Protein AF-A0A932TCY5-F1 (afdb_monomer)

Foldseek 3Di:
DDDDDDDDDDDDDDDDDDDDPVVVVVVVVVVVVVVVVVVVVVVVVVVVVVVVVVVVVVVVVVVVVVVVVVVVVVVVVVVVVVVVVVVVVVVVVVVVVVVVVVVVVVVVVVVVVVQVVLQVVLVVLLVLLCVLCVPDDCVQWDWDDDSSHIDIDGDCVQQDDPPDPHGDPSNVSSVVSVVVSCVVVVPDDDDDDDDD

Radius of gyration: 64.95 Å; Cα contacts (8 Å, |Δi|>4): 74; chains: 1; bounding box: 161×46×148 Å

pLDDT: mean 88.25, std 12.91, range [36.06, 98.12]

Secondary structure (DSSP, 8-state):
--------------------HHHHHHHHHHHHHHHHHHHHHHHHHHHHHHHHHHHHHHHHHHHHHHHHHHHHHHHHHHHHHHHHHHHHHHHHHHHHHHHHHHHHHHHHHHHHHHHHHHHHHHHHHHHHHHHHTTTS-TTTEEEEEETTEEEEEE-HHHH--TT--SPPHHHHHHHHHHHHHHHT-TT---------

Mean predicted aligned error: 13.6 Å

Solvent-accessible surface area (backbone atoms only — not comparable to full-atom values): 11564 Å² total; per-residue (Å²): 136,87,87,86,89,87,89,81,91,84,85,89,88,87,90,77,85,85,74,62,69,68,58,56,53,50,53,52,50,49,54,49,50,53,48,52,51,50,54,52,50,51,50,52,51,52,52,51,52,52,49,51,53,51,48,52,53,50,50,52,50,50,52,52,50,52,52,51,51,53,50,49,52,52,51,50,52,52,50,52,51,54,50,51,52,50,50,52,53,51,53,52,52,50,52,54,50,52,53,51,50,52,53,52,50,54,52,50,52,51,51,50,51,52,51,50,52,43,40,53,53,30,49,52,49,43,51,54,53,44,62,64,46,65,90,55,56,74,89,39,39,47,75,48,76,58,95,61,40,66,47,77,49,71,32,63,78,46,32,27,52,93,99,44,93,56,71,33,75,66,24,49,53,54,50,50,44,51,48,58,55,45,72,75,45,81,88,65,88,84,84,89,85,86,85,133

Structure (mmCIF, N/CA/C/O backbone):
data_AF-A0A932TCY5-F1
#
_entry.id   AF-A0A932TCY5-F1
#
loop_
_atom_site.group_PDB
_atom_site.id
_atom_site.type_symbol
_atom_site.label_atom_id
_atom_site.label_alt_id
_atom_site.label_comp_id
_atom_site.label_asym_id
_atom_site.label_entity_id
_atom_site.label_seq_id
_atom_site.pdbx_PDB_ins_code
_atom_site.Cartn_x
_atom_site.Cartn_y
_atom_site.Cartn_z
_atom_site.occupancy
_atom_site.B_iso_or_equiv
_atom_site.auth_seq_id
_atom_site.auth_comp_id
_atom_site.auth_asym_id
_atom_site.auth_atom_id
_atom_site.pdbx_PDB_model_num
ATOM 1 N N . MET A 1 1 ? 113.646 12.210 -73.242 1.00 36.06 1 MET A N 1
ATOM 2 C CA . MET A 1 1 ? 114.465 13.389 -73.604 1.00 36.06 1 MET A CA 1
ATOM 3 C C . MET A 1 1 ? 113.646 14.322 -74.500 1.00 36.06 1 MET A C 1
ATOM 5 O O . MET A 1 1 ? 113.088 13.836 -75.465 1.00 36.06 1 MET A O 1
ATOM 9 N N . LYS A 1 2 ? 113.587 15.613 -74.122 1.00 45.97 2 LYS A N 1
ATOM 10 C CA . LYS A 1 2 ? 113.407 16.882 -74.881 1.00 45.97 2 LYS A CA 1
ATOM 11 C C . LYS A 1 2 ? 112.307 17.090 -75.971 1.00 45.97 2 LYS A C 1
ATOM 13 O O . LYS A 1 2 ? 112.411 16.552 -77.060 1.00 45.97 2 LYS A O 1
ATOM 18 N N . ARG A 1 3 ? 111.485 18.129 -75.673 1.00 44.47 3 ARG A N 1
ATOM 19 C CA . ARG A 1 3 ? 110.843 19.209 -76.495 1.00 44.47 3 ARG A CA 1
ATOM 20 C C . ARG A 1 3 ? 109.556 18.874 -77.286 1.00 44.47 3 ARG A C 1
ATOM 22 O O . ARG A 1 3 ? 109.599 17.978 -78.107 1.00 44.47 3 ARG A O 1
ATOM 29 N N . ILE A 1 4 ? 108.355 19.437 -77.034 1.00 57.62 4 ILE A N 1
ATOM 30 C CA . ILE A 1 4 ? 107.788 20.803 -76.772 1.00 57.62 4 ILE A CA 1
ATOM 31 C C . ILE A 1 4 ? 107.392 21.543 -78.081 1.00 57.62 4 ILE A C 1
ATOM 33 O O . ILE A 1 4 ? 108.310 21.978 -78.765 1.00 57.62 4 ILE A O 1
ATOM 37 N N . ILE A 1 5 ? 106.108 21.479 -78.529 1.00 59.38 5 ILE A N 1
ATOM 38 C CA . ILE A 1 5 ? 104.954 22.470 -78.524 1.00 59.38 5 ILE A CA 1
ATOM 39 C C . ILE A 1 5 ? 105.171 23.741 -79.420 1.00 59.38 5 ILE A C 1
ATOM 41 O O . ILE A 1 5 ? 106.308 23.896 -79.856 1.00 59.38 5 ILE A O 1
ATOM 45 N N . PRO A 1 6 ? 104.241 24.728 -79.651 1.00 70.81 6 PRO A N 1
ATOM 46 C CA . PRO A 1 6 ? 102.760 24.887 -79.456 1.00 70.81 6 PRO A CA 1
ATOM 47 C C . PRO A 1 6 ? 101.970 25.859 -80.426 1.00 70.81 6 PRO A C 1
ATOM 49 O O . PRO A 1 6 ? 102.561 26.461 -81.312 1.00 70.81 6 PRO A O 1
ATOM 52 N N . PHE A 1 7 ? 100.666 26.107 -80.111 1.00 50.50 7 PHE A N 1
ATOM 53 C CA . PHE A 1 7 ? 99.820 27.333 -80.336 1.00 50.50 7 PHE A CA 1
ATOM 54 C C . PHE A 1 7 ? 99.108 27.506 -81.717 1.00 50.50 7 PHE A C 1
ATOM 56 O O . PHE A 1 7 ? 99.722 27.231 -82.731 1.00 50.50 7 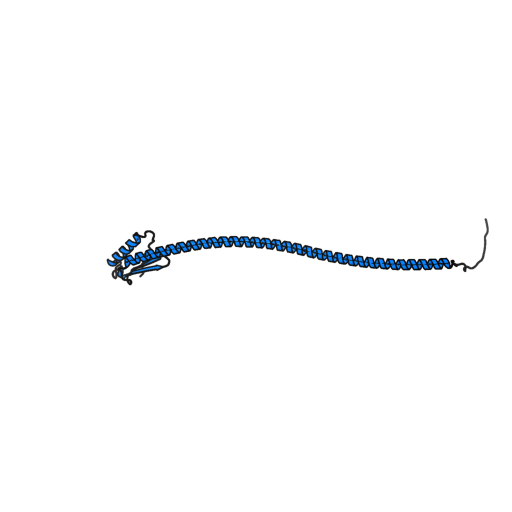PHE A O 1
ATOM 63 N N . MET A 1 8 ? 97.836 27.943 -81.904 1.00 48.84 8 MET A N 1
ATOM 64 C CA . MET A 1 8 ? 96.936 28.871 -81.172 1.00 48.84 8 MET A CA 1
ATOM 65 C C . MET A 1 8 ? 95.486 28.903 -81.773 1.00 48.84 8 MET A C 1
ATOM 67 O O . MET A 1 8 ? 95.382 28.967 -82.989 1.00 48.84 8 MET A O 1
ATOM 71 N N . ALA A 1 9 ? 94.432 28.910 -80.918 1.00 50.66 9 ALA A N 1
ATOM 72 C CA . ALA A 1 9 ? 93.098 29.607 -80.943 1.00 50.66 9 ALA A CA 1
ATOM 73 C C . ALA A 1 9 ? 92.221 29.692 -82.249 1.00 50.66 9 ALA A C 1
ATOM 75 O O . ALA A 1 9 ? 92.757 29.780 -83.335 1.00 50.66 9 ALA A O 1
ATOM 76 N N . ALA A 1 10 ? 90.874 29.765 -82.309 1.00 48.47 10 ALA A N 1
ATOM 77 C CA . ALA A 1 10 ? 89.779 30.110 -81.388 1.00 48.47 10 ALA A CA 1
ATOM 78 C C . ALA A 1 10 ? 88.376 29.780 -82.003 1.00 48.47 10 ALA A C 1
ATOM 80 O O . ALA A 1 10 ? 88.232 29.734 -83.220 1.00 48.47 10 ALA A O 1
ATOM 81 N N . SER A 1 11 ? 87.355 29.699 -81.131 1.00 52.28 11 SER A N 1
ATOM 82 C CA . SER A 1 11 ? 85.883 29.825 -81.328 1.00 52.28 11 SER A CA 1
ATOM 83 C C . SER A 1 11 ? 85.103 28.722 -82.075 1.00 52.28 11 SER A C 1
ATOM 85 O O . SER A 1 11 ? 85.193 28.607 -83.287 1.00 52.28 11 SER A O 1
ATOM 87 N N . ILE A 1 12 ? 84.348 27.807 -81.444 1.00 58.50 12 ILE A N 1
ATOM 88 C CA . ILE A 1 12 ? 83.169 27.929 -80.545 1.00 58.50 12 ILE A CA 1
ATOM 89 C C . ILE A 1 12 ? 81.885 28.440 -81.247 1.00 58.50 12 ILE A C 1
ATOM 91 O O . ILE A 1 12 ? 81.773 29.609 -81.592 1.00 58.50 12 ILE A O 1
ATOM 95 N N . LEU A 1 13 ? 80.905 27.515 -81.298 1.00 54.56 13 LEU A N 1
ATOM 96 C CA . LEU A 1 13 ? 79.432 27.648 -81.308 1.00 54.56 13 LEU A CA 1
ATOM 97 C C . LEU A 1 13 ? 78.707 28.119 -82.577 1.00 54.56 13 LEU A C 1
ATOM 99 O O . LEU A 1 13 ? 78.432 29.299 -82.695 1.00 54.56 13 LEU A O 1
ATOM 103 N N . LEU A 1 14 ? 78.209 27.170 -83.389 1.00 52.22 14 LEU A N 1
ATOM 104 C CA . LEU A 1 14 ? 76.810 27.165 -83.889 1.00 52.22 14 LEU A CA 1
ATOM 105 C C . LEU A 1 14 ? 76.286 25.752 -84.277 1.00 52.22 14 LEU A C 1
ATOM 107 O O . LEU A 1 14 ? 75.310 25.623 -85.012 1.00 52.22 14 LEU A O 1
ATOM 111 N N . PHE A 1 15 ? 76.867 24.661 -83.760 1.00 61.53 15 PHE A N 1
ATOM 112 C CA . PHE A 1 15 ? 76.210 23.349 -83.828 1.00 61.53 15 PHE A CA 1
ATOM 113 C C . PHE A 1 15 ? 75.350 23.133 -82.582 1.00 61.53 15 PHE A C 1
ATOM 115 O O . PHE A 1 15 ? 75.843 22.637 -81.573 1.00 61.53 15 PHE A O 1
ATOM 122 N N . SER A 1 16 ? 74.057 23.452 -82.645 1.00 55.03 16 SER A N 1
ATOM 123 C CA . SER A 1 16 ? 73.100 22.865 -81.700 1.00 55.03 16 SER A CA 1
ATOM 124 C C . SER A 1 16 ? 71.667 22.790 -82.242 1.00 55.03 16 SE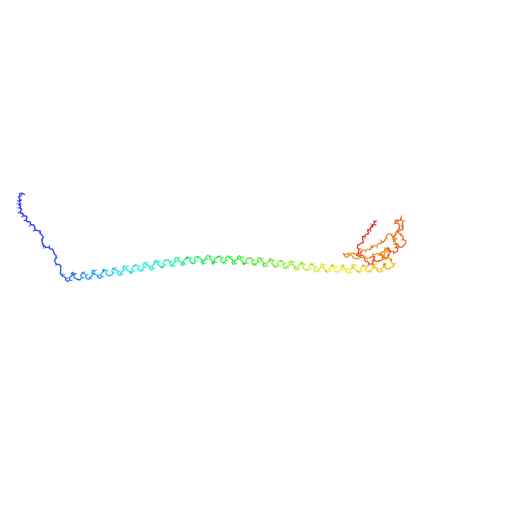R A C 1
ATOM 126 O O . SER A 1 16 ? 70.882 23.731 -82.218 1.00 55.03 16 SER A O 1
ATOM 128 N N . SER A 1 17 ? 71.311 21.559 -82.619 1.00 49.56 17 SER A N 1
ATOM 129 C CA . SER A 1 17 ? 69.978 20.948 -82.501 1.00 49.56 17 SER A CA 1
ATOM 130 C C . SER A 1 17 ? 68.840 21.431 -83.418 1.00 49.56 17 SER A C 1
ATOM 132 O O . SER A 1 17 ? 68.004 22.245 -83.043 1.00 49.56 17 SER A O 1
ATOM 134 N N . CYS A 1 18 ? 68.687 20.779 -84.575 1.00 56.19 18 CYS A N 1
ATOM 135 C CA . CYS A 1 18 ? 67.392 20.662 -85.258 1.00 56.19 18 CYS A CA 1
ATOM 136 C C . CYS A 1 18 ? 66.883 19.216 -85.145 1.00 56.19 18 CYS A C 1
ATOM 138 O O . CYS A 1 18 ? 67.278 18.343 -85.912 1.00 56.19 18 CYS A O 1
ATOM 140 N N . VAL A 1 19 ? 66.001 18.949 -84.179 1.00 63.03 19 VAL A N 1
ATOM 141 C CA . VAL A 1 19 ? 65.242 17.687 -84.098 1.00 63.03 19 VAL A CA 1
ATOM 142 C C . VAL A 1 19 ? 64.162 17.677 -85.193 1.00 63.03 19 VAL A C 1
ATOM 144 O O . VAL A 1 19 ? 63.526 18.699 -85.454 1.00 63.03 19 VAL A O 1
ATOM 147 N N . ALA A 1 20 ? 63.909 16.525 -85.828 1.00 70.88 20 ALA A N 1
ATOM 148 C CA . ALA A 1 20 ? 62.877 16.372 -86.858 1.00 70.88 20 ALA A CA 1
ATOM 149 C C . ALA A 1 20 ? 61.486 16.833 -86.358 1.00 70.88 20 ALA A C 1
ATOM 151 O O . ALA A 1 20 ? 60.932 16.267 -85.412 1.00 70.88 20 ALA A O 1
ATOM 152 N N . LYS A 1 21 ? 60.876 17.830 -87.025 1.00 71.19 21 LYS A N 1
ATOM 153 C CA . LYS A 1 21 ? 59.599 18.485 -86.639 1.00 71.19 21 LYS A CA 1
ATOM 154 C C . LYS A 1 21 ? 58.451 17.517 -86.282 1.00 71.19 21 LYS A C 1
ATOM 156 O O . LYS A 1 21 ? 57.613 17.839 -85.441 1.00 71.19 21 LYS A O 1
ATOM 161 N N . ARG A 1 22 ? 58.403 16.321 -86.888 1.00 74.88 22 ARG A N 1
ATOM 162 C CA . ARG A 1 22 ? 57.386 15.281 -86.624 1.00 74.88 22 ARG A CA 1
ATOM 163 C C . ARG A 1 22 ? 57.511 14.660 -85.228 1.00 74.88 22 ARG A C 1
ATOM 165 O O . ARG A 1 22 ? 56.491 14.411 -84.590 1.00 74.88 22 ARG A O 1
ATOM 172 N N . VAL A 1 23 ? 58.736 14.439 -84.755 1.00 80.81 23 VAL A N 1
ATOM 173 C CA . VAL A 1 23 ? 59.014 13.880 -83.420 1.00 80.81 23 VAL A CA 1
ATOM 174 C C . VAL A 1 23 ? 58.643 14.900 -82.347 1.00 80.81 23 VAL A C 1
ATOM 176 O O . VAL A 1 23 ? 57.948 14.561 -81.395 1.00 80.81 23 VAL A O 1
ATOM 179 N N . LEU A 1 24 ? 58.976 16.175 -82.570 1.00 82.38 24 LEU A N 1
ATOM 180 C CA . LEU A 1 24 ? 58.575 17.269 -81.685 1.00 82.38 24 LEU A CA 1
ATOM 181 C C . LEU A 1 24 ? 57.046 17.417 -81.602 1.00 82.38 24 LEU A C 1
ATOM 183 O O . LEU A 1 24 ? 56.509 17.612 -80.516 1.00 82.38 24 LEU A O 1
ATOM 187 N N . LYS A 1 25 ? 56.323 17.289 -82.725 1.00 83.81 25 LYS A N 1
ATOM 188 C CA . LYS A 1 25 ? 54.849 17.347 -82.736 1.00 83.81 25 LYS A CA 1
ATOM 189 C C . LYS A 1 25 ? 54.214 16.176 -81.973 1.00 83.81 25 LYS A C 1
ATOM 191 O O . LYS A 1 25 ? 53.271 16.405 -81.225 1.00 83.81 25 LYS A O 1
ATOM 196 N N . ARG A 1 26 ? 54.730 14.949 -82.129 1.00 83.88 26 ARG A N 1
ATOM 197 C CA . ARG A 1 26 ? 54.262 13.769 -81.374 1.00 83.88 26 ARG A CA 1
ATOM 198 C C . ARG A 1 26 ? 54.556 13.892 -79.881 1.00 83.88 26 ARG A C 1
ATOM 200 O O . ARG A 1 26 ? 53.640 13.737 -79.090 1.00 83.88 26 ARG A O 1
ATOM 207 N N . SER A 1 27 ? 55.777 14.279 -79.514 1.00 84.12 27 SER A N 1
ATOM 208 C CA . SER A 1 27 ? 56.161 14.510 -78.116 1.00 84.12 27 SER A CA 1
ATOM 209 C C . SER A 1 27 ? 55.321 15.619 -77.457 1.00 84.12 27 SER A C 1
ATOM 211 O O . SER A 1 27 ? 54.884 15.485 -76.317 1.00 84.12 27 SER A O 1
ATOM 213 N N . ARG A 1 28 ? 54.991 16.698 -78.183 1.00 87.50 28 ARG A N 1
ATOM 214 C CA . ARG A 1 28 ? 54.056 17.734 -77.700 1.00 87.50 28 ARG A CA 1
ATOM 215 C C . ARG A 1 28 ? 52.627 17.216 -77.512 1.00 87.50 28 ARG A C 1
ATOM 217 O O . ARG A 1 28 ? 51.970 17.605 -76.555 1.00 87.50 28 ARG A O 1
ATOM 224 N N . ALA A 1 29 ? 52.145 16.356 -78.408 1.00 88.25 29 ALA A N 1
ATOM 225 C CA . ALA A 1 29 ? 50.824 15.742 -78.280 1.00 88.25 29 ALA A CA 1
ATOM 226 C C . ALA A 1 29 ? 50.762 14.751 -77.104 1.00 88.25 29 ALA A C 1
ATOM 228 O O . ALA A 1 29 ? 49.801 14.763 -76.346 1.00 88.25 29 ALA A O 1
ATOM 229 N N . GLU A 1 30 ? 51.808 13.951 -76.909 1.00 89.25 30 GLU A N 1
ATOM 230 C CA . GLU A 1 30 ? 51.928 13.007 -75.795 1.00 89.25 30 GLU A CA 1
ATOM 231 C C . GLU A 1 30 ? 52.035 13.730 -74.448 1.00 89.25 30 GLU A C 1
ATOM 233 O O . GLU A 1 30 ? 51.319 13.399 -73.511 1.00 89.25 30 GLU A O 1
ATOM 238 N N . THR A 1 31 ? 52.842 14.791 -74.359 1.00 89.69 31 THR A N 1
ATOM 239 C CA . THR A 1 31 ? 52.897 15.632 -73.150 1.00 89.69 31 THR A CA 1
ATOM 240 C C . THR A 1 31 ? 51.576 16.347 -72.871 1.00 89.69 31 THR A C 1
ATOM 242 O O . THR A 1 31 ? 51.237 16.549 -71.707 1.00 89.69 31 THR A O 1
ATOM 245 N N . ALA A 1 32 ? 50.806 16.714 -73.900 1.00 90.50 32 ALA A N 1
ATOM 246 C CA . ALA A 1 32 ? 49.457 17.249 -73.722 1.00 90.50 32 ALA A CA 1
ATOM 247 C C . ALA A 1 32 ? 48.474 16.180 -73.207 1.00 90.50 32 ALA A C 1
ATOM 249 O O . ALA A 1 32 ? 47.744 16.452 -72.257 1.00 90.50 32 ALA A O 1
ATOM 250 N N . ALA A 1 33 ? 48.499 14.966 -73.767 1.00 92.62 33 ALA A N 1
ATOM 251 C CA . ALA A 1 33 ? 47.665 13.848 -73.319 1.00 92.62 33 ALA A CA 1
ATOM 252 C C . ALA A 1 33 ? 47.995 13.427 -71.877 1.00 92.62 33 ALA A C 1
ATOM 254 O O . ALA A 1 33 ? 47.102 13.313 -71.044 1.00 92.62 33 ALA A O 1
ATOM 255 N N . LEU A 1 34 ? 49.283 13.304 -71.542 1.00 92.06 34 LEU A N 1
ATOM 256 C CA . LEU A 1 34 ? 49.728 12.954 -70.194 1.00 92.06 34 LEU A CA 1
ATOM 257 C C . LEU A 1 34 ? 49.357 14.037 -69.166 1.00 92.06 34 LEU A C 1
ATOM 259 O O . LEU A 1 34 ? 49.010 13.725 -68.029 1.00 92.06 34 LEU A O 1
ATOM 263 N N . ARG A 1 35 ? 49.374 15.320 -69.562 1.00 92.75 35 ARG A N 1
ATOM 264 C CA . ARG A 1 35 ? 48.855 16.419 -68.730 1.00 92.75 35 ARG A CA 1
ATOM 265 C C . ARG A 1 35 ? 47.351 16.293 -68.500 1.00 92.75 35 ARG A C 1
ATOM 267 O O . ARG A 1 35 ? 46.916 16.456 -67.367 1.00 92.75 35 ARG A O 1
ATOM 274 N N . GLN A 1 36 ? 46.579 15.973 -69.538 1.00 94.81 36 GLN A N 1
ATOM 275 C CA . GLN A 1 36 ? 45.137 15.753 -69.420 1.00 94.81 36 GLN A CA 1
ATOM 276 C C . GLN A 1 36 ? 44.818 14.571 -68.492 1.00 94.81 36 GLN A C 1
ATOM 278 O O . GLN A 1 36 ? 43.945 14.690 -67.633 1.00 94.81 36 GLN A O 1
ATOM 283 N N . ASP A 1 37 ? 45.545 13.461 -68.619 1.00 94.50 37 ASP A N 1
ATOM 284 C CA . ASP A 1 37 ? 45.398 12.305 -67.732 1.00 94.50 37 ASP A CA 1
ATOM 285 C C . ASP A 1 37 ? 45.798 12.621 -66.291 1.00 94.50 37 ASP A C 1
ATOM 287 O O . ASP A 1 37 ? 45.100 12.212 -65.365 1.00 94.50 37 ASP A O 1
ATOM 291 N N . SER A 1 38 ? 46.864 13.401 -66.091 1.00 94.38 38 SER A N 1
ATOM 292 C CA . SER A 1 38 ? 47.264 13.885 -64.767 1.00 94.38 38 SER A CA 1
ATOM 293 C C . SER A 1 38 ? 46.166 14.735 -64.122 1.00 94.38 38 SER A C 1
ATOM 295 O O . SER A 1 38 ? 45.792 14.491 -62.977 1.00 94.38 38 SER A O 1
ATOM 297 N N . THR A 1 39 ? 45.561 15.668 -64.868 1.00 94.62 39 THR A N 1
ATOM 298 C CA . THR A 1 39 ? 44.419 16.458 -64.380 1.00 94.62 39 THR A CA 1
ATOM 299 C C . THR A 1 39 ? 43.205 15.581 -64.073 1.00 94.62 39 THR A C 1
ATOM 301 O O . THR A 1 39 ? 42.566 15.759 -63.038 1.00 94.62 39 THR A O 1
ATOM 304 N N . ARG A 1 40 ? 42.889 14.604 -64.931 1.00 96.12 40 ARG A N 1
ATOM 305 C CA . ARG A 1 40 ? 41.775 13.672 -64.708 1.00 96.12 40 ARG A CA 1
ATOM 306 C C . ARG A 1 40 ? 41.985 12.839 -63.445 1.00 96.12 40 ARG A C 1
ATOM 308 O O . ARG A 1 40 ? 41.071 12.746 -62.632 1.00 96.12 40 ARG A O 1
ATOM 315 N N . LEU A 1 41 ? 43.171 12.260 -63.273 1.00 95.56 41 LEU A N 1
ATOM 316 C CA . LEU A 1 41 ? 43.498 11.470 -62.090 1.00 95.56 41 LEU A CA 1
ATOM 317 C C . LEU A 1 41 ? 43.500 12.341 -60.827 1.00 95.56 41 LEU A C 1
ATOM 319 O O . LEU A 1 41 ? 42.977 11.911 -59.805 1.00 95.56 41 LEU A O 1
ATOM 323 N N . ALA A 1 42 ? 44.007 13.575 -60.902 1.00 95.56 42 ALA A N 1
ATOM 324 C CA . ALA A 1 42 ? 43.948 14.527 -59.794 1.00 95.56 42 ALA A CA 1
ATOM 325 C C . ALA A 1 42 ? 42.499 14.819 -59.367 1.00 95.56 42 ALA A C 1
ATOM 327 O O . ALA A 1 42 ? 42.198 14.792 -58.176 1.00 95.56 42 ALA A O 1
ATOM 328 N N . ASN A 1 43 ? 41.584 15.015 -60.322 1.00 96.12 43 ASN A N 1
ATOM 329 C CA . ASN A 1 43 ? 40.161 15.190 -60.023 1.00 96.12 43 ASN A CA 1
ATOM 330 C C . ASN A 1 43 ? 39.560 13.937 -59.367 1.00 96.12 43 ASN A C 1
ATOM 332 O O . ASN A 1 43 ? 38.895 14.053 -58.345 1.00 96.12 43 ASN A O 1
ATOM 336 N N . GLN A 1 44 ? 39.864 12.737 -59.878 1.00 96.75 44 GLN A N 1
ATOM 337 C CA . GLN A 1 44 ? 39.393 11.482 -59.275 1.00 96.75 44 GLN A CA 1
ATOM 338 C C . GLN A 1 44 ? 39.906 11.290 -57.841 1.00 96.75 44 GLN A C 1
ATOM 340 O O . GLN A 1 44 ? 39.157 10.837 -56.978 1.00 96.75 44 GLN A O 1
ATOM 345 N N . VAL A 1 45 ? 41.168 11.637 -57.568 1.00 96.69 45 VAL A N 1
ATOM 346 C CA . VAL A 1 45 ? 41.736 11.590 -56.212 1.00 96.69 45 VAL A CA 1
ATOM 347 C C . VAL A 1 45 ? 41.022 12.582 -55.294 1.00 96.69 45 VAL A C 1
ATOM 349 O O . VAL A 1 45 ? 40.678 12.213 -54.174 1.00 96.69 45 VAL A O 1
ATOM 352 N N . ASN A 1 46 ? 40.737 13.798 -55.767 1.00 96.44 46 ASN A N 1
ATOM 353 C CA . ASN A 1 46 ? 39.988 14.792 -54.995 1.00 96.44 46 ASN A CA 1
ATOM 354 C C . ASN A 1 46 ? 38.555 14.323 -54.687 1.00 96.44 46 ASN A C 1
ATOM 356 O O . ASN A 1 46 ? 38.111 14.438 -53.544 1.00 96.44 46 ASN A O 1
ATOM 360 N N . ASP A 1 47 ? 37.862 13.733 -55.663 1.00 97.12 47 ASP A N 1
ATOM 361 C CA . ASP A 1 47 ? 36.505 13.201 -55.490 1.00 97.12 47 ASP A CA 1
ATOM 362 C C . ASP A 1 47 ? 36.481 12.029 -54.499 1.00 97.12 47 ASP A C 1
ATOM 364 O O . ASP A 1 47 ? 35.645 11.972 -53.594 1.00 97.12 47 ASP A O 1
ATOM 368 N N . LEU A 1 48 ? 37.430 11.094 -54.624 1.00 96.94 48 LEU A N 1
ATOM 369 C CA . LEU A 1 48 ? 37.574 9.982 -53.684 1.00 96.94 48 LEU A CA 1
ATOM 370 C C . LEU A 1 48 ? 37.912 10.482 -52.277 1.00 96.94 48 LEU A C 1
ATOM 372 O O . LEU A 1 48 ? 37.341 9.985 -51.308 1.00 96.94 48 LEU A O 1
ATOM 376 N N . GLN A 1 49 ? 38.774 11.492 -52.151 1.00 96.88 49 GLN A N 1
ATOM 377 C CA . GLN A 1 49 ? 39.110 12.096 -50.865 1.00 96.88 49 GLN A CA 1
ATOM 378 C C . GLN A 1 49 ? 37.884 12.754 -50.211 1.00 96.88 49 GLN A C 1
ATOM 380 O O . GLN A 1 49 ? 37.654 12.578 -49.010 1.00 96.88 49 GLN A O 1
ATOM 385 N N . ALA A 1 50 ? 37.059 13.459 -50.991 1.00 97.06 50 ALA A N 1
ATOM 386 C CA . ALA A 1 50 ? 35.804 14.045 -50.520 1.00 97.06 50 ALA A CA 1
ATOM 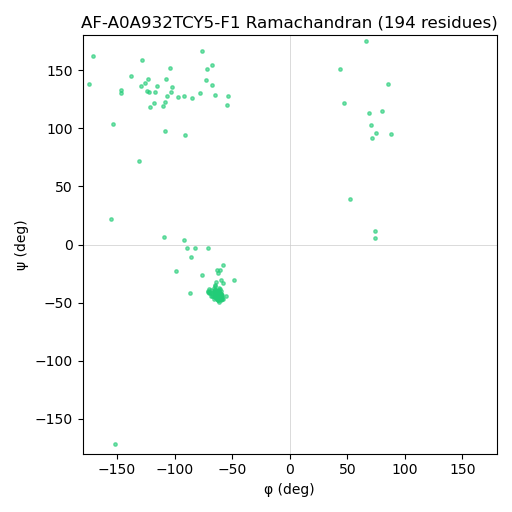387 C C . ALA A 1 50 ? 34.793 12.970 -50.080 1.00 97.06 50 ALA A C 1
ATOM 389 O O . ALA A 1 50 ? 34.154 13.097 -49.029 1.00 97.06 50 ALA A O 1
ATOM 390 N N . ASN A 1 51 ? 34.694 11.871 -50.831 1.00 97.50 51 ASN A N 1
ATOM 391 C CA . ASN A 1 51 ? 33.841 10.736 -50.485 1.00 97.50 51 ASN A CA 1
ATOM 392 C C . ASN A 1 51 ? 34.301 10.039 -49.199 1.00 97.50 51 ASN A C 1
ATOM 394 O O . ASN A 1 51 ? 33.475 9.766 -48.329 1.00 97.50 51 ASN A O 1
ATOM 398 N N . VAL A 1 52 ? 35.605 9.795 -49.035 1.00 97.62 52 VAL A N 1
ATOM 399 C CA . VAL A 1 52 ? 36.176 9.216 -47.806 1.00 97.62 52 VAL A CA 1
ATOM 400 C C . VAL A 1 52 ? 35.907 10.124 -46.607 1.00 97.62 52 VAL A C 1
ATOM 402 O O . VAL A 1 52 ? 35.482 9.639 -45.561 1.00 97.62 52 VAL A O 1
ATOM 405 N N . SER A 1 53 ? 36.084 11.440 -46.757 1.00 97.25 53 SER A N 1
ATOM 406 C CA . SER A 1 53 ? 35.756 12.406 -45.704 1.00 97.25 53 SER A CA 1
ATOM 407 C C . SER A 1 53 ? 34.275 12.331 -45.312 1.00 97.25 53 SER A C 1
ATOM 409 O O . SER A 1 53 ? 33.958 12.190 -44.131 1.00 97.25 53 SER A O 1
ATOM 411 N N . THR A 1 54 ? 33.376 12.307 -46.299 1.00 97.94 54 THR A N 1
ATOM 412 C CA . THR A 1 54 ? 31.925 12.213 -46.081 1.00 97.94 54 THR A CA 1
ATOM 413 C C . THR A 1 54 ? 31.528 10.901 -45.396 1.00 97.94 54 THR A C 1
ATOM 415 O O . THR A 1 54 ? 30.739 10.902 -44.448 1.00 97.94 54 THR A O 1
ATOM 418 N N . LEU A 1 55 ? 32.086 9.771 -45.841 1.00 97.56 55 LEU A N 1
ATOM 419 C CA . LEU A 1 55 ? 31.842 8.459 -45.242 1.00 97.56 55 LEU A CA 1
ATOM 420 C C . LEU A 1 55 ? 32.353 8.398 -43.802 1.00 97.56 55 LEU A C 1
ATOM 422 O O . LEU A 1 55 ? 31.628 7.919 -42.933 1.00 97.56 55 LEU A O 1
ATOM 426 N N . ASN A 1 56 ? 33.537 8.946 -43.523 1.00 97.38 56 ASN A N 1
ATOM 427 C CA . ASN A 1 56 ? 34.078 9.016 -42.166 1.00 97.38 56 ASN A CA 1
ATOM 428 C C . ASN A 1 56 ? 33.184 9.852 -41.241 1.00 97.38 56 ASN A C 1
ATOM 430 O O . ASN A 1 56 ? 32.885 9.419 -40.127 1.00 97.38 56 ASN A O 1
ATOM 434 N N . SER A 1 57 ? 32.678 11.000 -41.706 1.00 97.94 57 SER A N 1
ATOM 435 C CA . SER A 1 57 ? 31.701 11.792 -40.947 1.00 97.94 57 SER A CA 1
ATOM 436 C C . SER A 1 57 ? 30.408 11.013 -40.689 1.00 97.94 57 SER A C 1
ATOM 438 O O . SER A 1 57 ? 29.885 11.035 -39.576 1.00 97.94 57 SER A O 1
ATOM 440 N N . LYS A 1 58 ? 29.903 10.272 -41.684 1.00 97.81 58 LYS A N 1
ATOM 441 C CA . LYS A 1 58 ? 28.695 9.448 -41.530 1.00 97.81 58 LYS A CA 1
ATOM 442 C C . LYS A 1 58 ? 28.900 8.299 -40.541 1.00 97.81 58 LYS A C 1
ATOM 444 O O . LYS A 1 58 ? 28.021 8.065 -39.717 1.00 97.81 58 LYS A O 1
ATOM 449 N N . VAL A 1 59 ? 30.047 7.622 -40.582 1.00 98.06 59 VAL A N 1
ATOM 450 C CA . VAL A 1 59 ? 30.415 6.577 -39.613 1.00 98.06 59 VAL A CA 1
ATOM 451 C C . VAL A 1 59 ? 30.506 7.160 -38.203 1.00 98.06 59 VAL A C 1
ATOM 453 O O . VAL A 1 59 ? 29.949 6.580 -37.275 1.00 98.06 59 VAL A O 1
ATOM 456 N N . GLY A 1 60 ? 31.125 8.333 -38.040 1.00 98.06 60 GLY A N 1
ATOM 457 C CA . GLY A 1 60 ? 31.165 9.037 -36.756 1.00 98.06 60 GLY A CA 1
ATOM 458 C C . GLY A 1 60 ? 29.767 9.345 -36.213 1.00 98.06 60 GLY A C 1
ATOM 459 O O . GLY A 1 60 ? 29.465 9.038 -35.061 1.00 98.06 60 GLY A O 1
ATOM 460 N N . ASN A 1 61 ? 28.881 9.871 -37.062 1.00 98.00 61 ASN A N 1
ATOM 461 C CA . ASN A 1 61 ? 27.496 10.161 -36.689 1.00 98.00 61 ASN A CA 1
ATOM 462 C C . ASN A 1 61 ? 26.717 8.895 -36.307 1.00 98.00 61 ASN A C 1
ATOM 464 O O . ASN A 1 61 ? 26.062 8.880 -35.267 1.00 98.00 61 ASN A O 1
ATOM 468 N N . LEU A 1 62 ? 26.822 7.825 -37.101 1.00 97.81 62 LEU A N 1
ATOM 469 C CA . LEU A 1 62 ? 26.158 6.550 -36.815 1.00 97.81 62 LEU A CA 1
ATOM 470 C C . LEU A 1 62 ? 26.670 5.919 -35.517 1.00 97.81 62 LEU A C 1
ATOM 472 O O . LEU A 1 62 ? 25.870 5.422 -34.730 1.00 97.81 62 LEU A O 1
ATOM 476 N N . ASN A 1 63 ? 27.975 5.988 -35.246 1.00 97.94 63 ASN A N 1
ATOM 477 C CA . ASN A 1 63 ? 28.544 5.513 -33.985 1.00 97.94 63 ASN A CA 1
ATOM 478 C C . ASN A 1 63 ? 28.011 6.308 -32.789 1.00 97.94 63 ASN A C 1
ATOM 480 O O . ASN A 1 63 ? 27.634 5.719 -31.777 1.00 97.94 63 ASN A O 1
ATOM 484 N N . ASN A 1 64 ? 27.911 7.634 -32.913 1.00 98.00 64 ASN A N 1
ATOM 485 C CA . ASN A 1 64 ? 27.331 8.476 -31.868 1.00 98.00 64 ASN A CA 1
ATOM 486 C C . ASN A 1 64 ? 25.857 8.132 -31.618 1.00 98.00 64 ASN A C 1
ATOM 488 O O . ASN A 1 64 ? 25.458 7.969 -30.465 1.00 98.00 64 ASN A O 1
ATOM 492 N N . GLN A 1 65 ? 25.066 7.957 -32.680 1.00 97.81 65 GLN A N 1
ATOM 493 C CA . GLN A 1 65 ? 23.665 7.541 -32.569 1.00 97.81 65 GLN A CA 1
ATOM 494 C C . GLN A 1 65 ? 23.532 6.153 -31.934 1.00 97.81 65 GLN A C 1
ATOM 496 O O . GLN A 1 65 ? 22.691 5.960 -31.060 1.00 97.81 65 GLN A O 1
ATOM 501 N N . ASN A 1 66 ? 24.380 5.197 -32.316 1.00 97.56 66 ASN A N 1
ATOM 502 C CA . ASN A 1 66 ? 24.349 3.850 -31.756 1.00 97.56 66 ASN A CA 1
ATOM 503 C C . ASN A 1 66 ? 24.695 3.854 -30.258 1.00 97.56 66 ASN A C 1
ATOM 505 O O . ASN A 1 66 ? 24.024 3.204 -29.460 1.00 97.56 66 ASN A O 1
ATOM 509 N N . ASN A 1 67 ? 25.681 4.657 -29.852 1.00 97.81 67 ASN A N 1
ATOM 510 C CA . ASN A 1 67 ? 26.024 4.841 -28.442 1.00 97.81 67 ASN A CA 1
ATOM 511 C C . ASN A 1 67 ? 24.875 5.494 -27.656 1.00 97.81 67 ASN A C 1
ATOM 513 O O . ASN A 1 67 ? 24.568 5.070 -26.543 1.00 97.81 67 ASN A O 1
ATOM 517 N N . GLN A 1 68 ? 24.204 6.494 -28.235 1.00 98.00 68 GLN A N 1
ATOM 518 C CA . GLN A 1 68 ? 23.030 7.126 -27.624 1.00 98.00 68 GLN A CA 1
ATOM 519 C C . GLN A 1 68 ? 21.876 6.134 -27.444 1.00 98.00 68 GLN A C 1
ATOM 521 O O . GLN A 1 68 ? 21.323 6.046 -26.348 1.00 98.00 68 GLN A O 1
ATOM 526 N N . LEU A 1 69 ? 21.547 5.360 -28.482 1.00 97.88 69 LEU A N 1
ATOM 527 C CA . LEU A 1 69 ? 20.493 4.345 -28.430 1.00 97.88 69 LEU A CA 1
ATOM 528 C C . LEU A 1 69 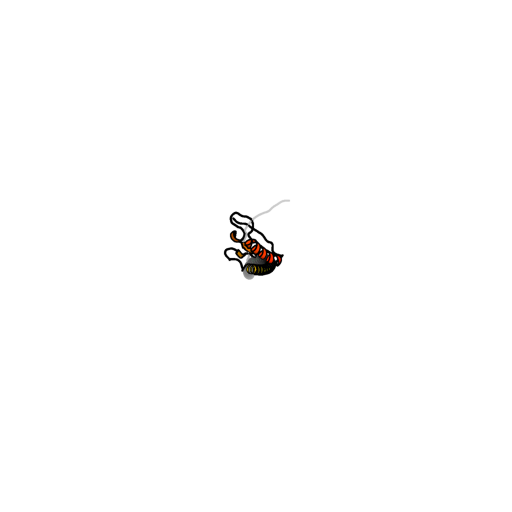? 20.827 3.230 -27.435 1.00 97.88 69 LEU A C 1
ATOM 530 O O . LEU A 1 69 ? 19.964 2.825 -26.662 1.00 97.88 69 LEU A O 1
ATOM 534 N N . SER A 1 70 ? 22.081 2.776 -27.396 1.00 97.94 70 SER A N 1
ATOM 535 C CA . SER A 1 70 ? 22.552 1.786 -26.423 1.00 97.94 70 SER A CA 1
ATOM 536 C C . SER A 1 70 ? 22.374 2.281 -24.981 1.00 97.94 70 SER A C 1
ATOM 538 O O . SER A 1 70 ? 21.802 1.582 -24.140 1.00 97.94 70 SER A O 1
ATOM 540 N N . ASN A 1 71 ? 22.757 3.534 -24.709 1.00 97.94 71 ASN A N 1
ATOM 541 C CA . ASN A 1 71 ? 22.566 4.158 -23.400 1.00 97.94 71 ASN A CA 1
ATOM 542 C C . ASN A 1 71 ? 21.082 4.292 -23.035 1.00 97.94 71 ASN A C 1
ATOM 544 O O . ASN A 1 71 ? 20.697 3.970 -21.912 1.00 97.94 71 ASN A O 1
ATOM 548 N N . GLN A 1 72 ? 20.239 4.725 -23.976 1.00 97.81 72 GLN A N 1
ATOM 549 C CA . GLN A 1 72 ? 18.792 4.812 -23.764 1.00 97.81 72 GLN A CA 1
ATOM 550 C C . GLN A 1 72 ? 18.178 3.440 -23.477 1.00 97.81 72 GLN A C 1
ATOM 552 O O . GLN A 1 72 ? 17.369 3.318 -22.561 1.00 97.81 72 GLN A O 1
ATOM 557 N N . ASN A 1 73 ? 18.585 2.400 -24.205 1.00 97.38 73 ASN A N 1
ATOM 558 C CA . ASN A 1 73 ? 18.077 1.048 -24.006 1.00 97.38 73 ASN A CA 1
ATOM 559 C C . ASN A 1 73 ? 18.465 0.494 -22.626 1.00 97.38 73 ASN A C 1
ATOM 561 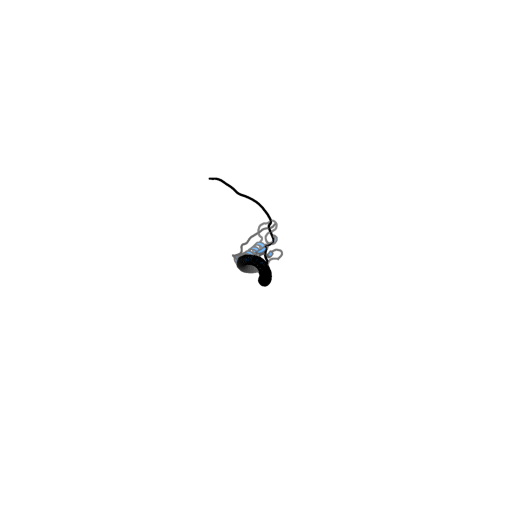O O . ASN A 1 73 ? 17.631 -0.081 -21.930 1.00 97.38 73 ASN A O 1
ATOM 565 N N . SER A 1 74 ? 19.702 0.746 -22.183 1.00 97.69 74 SER A N 1
ATOM 566 C CA . SER A 1 74 ? 20.154 0.398 -20.830 1.00 97.69 74 SER A CA 1
ATOM 567 C C . SER A 1 74 ? 19.350 1.136 -19.749 1.00 97.69 74 SER A C 1
ATOM 569 O O . SER A 1 74 ? 18.861 0.519 -18.802 1.00 97.69 74 SER A O 1
ATOM 571 N N . GLN A 1 75 ? 19.117 2.442 -19.923 1.00 97.81 75 GLN A N 1
ATOM 572 C CA . GLN A 1 75 ? 18.297 3.238 -19.001 1.00 97.81 75 GLN A CA 1
ATOM 573 C C . GLN A 1 75 ? 16.841 2.765 -18.949 1.00 97.81 75 GLN A C 1
ATOM 575 O O . GLN A 1 75 ? 16.251 2.708 -17.871 1.00 97.81 75 GLN A O 1
ATOM 580 N N . LEU A 1 76 ? 16.246 2.429 -20.096 1.00 98.12 76 LEU A N 1
ATOM 581 C CA . LEU A 1 76 ? 14.890 1.886 -20.161 1.00 98.12 76 LEU A CA 1
ATOM 582 C C . LEU A 1 76 ? 14.808 0.517 -19.483 1.00 98.12 76 LEU A C 1
ATOM 584 O O . LEU A 1 76 ? 13.869 0.285 -18.726 1.00 98.12 76 LEU A O 1
ATOM 588 N N . GLY A 1 77 ? 15.811 -0.345 -19.675 1.00 97.94 77 GLY A N 1
ATOM 589 C CA . GLY A 1 77 ? 15.910 -1.629 -18.979 1.00 97.94 77 GLY A CA 1
ATOM 590 C C . GLY A 1 77 ? 15.978 -1.468 -17.458 1.00 97.94 77 GLY A C 1
ATOM 591 O O . GLY A 1 77 ? 15.236 -2.129 -16.735 1.00 97.94 77 GLY A O 1
ATOM 592 N N . GLN A 1 78 ? 16.795 -0.531 -16.966 1.00 97.81 78 GLN A N 1
ATOM 593 C CA . GLN A 1 78 ? 16.872 -0.217 -15.535 1.00 97.81 78 GLN A CA 1
ATOM 594 C C . GLN A 1 78 ? 15.543 0.322 -14.995 1.00 97.81 78 GLN A C 1
ATOM 596 O O . GLN A 1 78 ? 15.068 -0.144 -13.963 1.00 97.81 78 GLN A O 1
ATOM 601 N N . LYS A 1 79 ? 14.900 1.256 -15.709 1.00 97.81 79 LYS A N 1
ATOM 602 C CA . LYS A 1 79 ? 13.584 1.785 -15.318 1.00 97.81 79 LYS A CA 1
ATOM 603 C C . LYS A 1 79 ? 12.531 0.682 -15.255 1.00 97.81 79 LYS A C 1
ATOM 605 O O . LYS A 1 79 ? 11.817 0.598 -14.260 1.00 97.81 79 LYS A O 1
ATOM 610 N N . ALA A 1 80 ? 12.476 -0.191 -16.259 1.00 97.81 80 ALA A N 1
ATOM 611 C CA . ALA A 1 80 ? 11.550 -1.317 -16.286 1.00 97.81 80 ALA A CA 1
ATOM 612 C C . ALA A 1 80 ? 11.777 -2.275 -15.105 1.00 97.81 80 ALA A C 1
ATOM 614 O O . ALA A 1 80 ? 10.809 -2.672 -14.461 1.00 97.81 80 ALA A O 1
ATOM 615 N N . ALA A 1 81 ? 13.035 -2.584 -14.770 1.00 97.50 81 ALA A N 1
ATOM 616 C CA . ALA A 1 81 ? 13.367 -3.404 -13.604 1.00 97.50 81 ALA A CA 1
ATOM 617 C C . ALA A 1 81 ? 12.906 -2.742 -12.293 1.00 97.50 81 ALA A C 1
ATOM 619 O O . ALA A 1 81 ? 12.169 -3.352 -11.523 1.00 97.50 81 ALA A O 1
ATOM 620 N N . THR A 1 82 ? 13.236 -1.461 -12.084 1.00 97.75 82 THR A N 1
ATOM 621 C CA . THR A 1 82 ? 12.800 -0.733 -10.877 1.00 97.75 82 THR A CA 1
ATOM 622 C C . THR A 1 82 ? 11.279 -0.641 -10.763 1.00 97.75 82 THR A C 1
ATOM 624 O O . THR A 1 82 ? 10.730 -0.755 -9.670 1.00 97.75 82 THR A O 1
ATOM 627 N N . GLN A 1 83 ? 10.580 -0.471 -11.888 1.00 97.88 83 GLN A N 1
ATOM 628 C CA . GLN A 1 83 ? 9.124 -0.408 -11.914 1.00 97.88 83 GLN A CA 1
ATOM 629 C C . GLN A 1 83 ? 8.496 -1.775 -11.616 1.00 97.88 83 GLN A C 1
ATOM 631 O O . GLN A 1 83 ? 7.499 -1.839 -10.899 1.00 97.88 83 GLN A O 1
ATOM 636 N N . ALA A 1 84 ? 9.081 -2.867 -12.115 1.00 97.56 84 ALA A N 1
ATOM 637 C CA . ALA A 1 84 ? 8.645 -4.220 -11.782 1.00 97.56 84 ALA A CA 1
ATOM 638 C C . ALA A 1 84 ? 8.798 -4.506 -10.278 1.00 97.56 84 ALA A C 1
ATOM 640 O O . ALA A 1 84 ? 7.867 -5.015 -9.652 1.00 97.56 84 ALA A O 1
ATOM 641 N N . ASP A 1 85 ? 9.919 -4.103 -9.676 1.00 97.62 85 ASP A N 1
ATOM 642 C CA . ASP A 1 85 ? 10.147 -4.249 -8.235 1.00 97.62 85 ASP A CA 1
ATOM 643 C C . ASP A 1 85 ? 9.137 -3.439 -7.408 1.00 97.62 85 ASP A C 1
ATOM 645 O O . ASP A 1 85 ? 8.548 -3.960 -6.458 1.00 97.62 85 ASP A O 1
ATOM 649 N N . GLN A 1 86 ? 8.865 -2.189 -7.798 1.00 97.50 86 GLN A N 1
ATOM 650 C CA . GLN A 1 86 ? 7.861 -1.339 -7.145 1.00 97.50 86 GLN A CA 1
ATOM 651 C C . GLN A 1 86 ? 6.444 -1.918 -7.239 1.00 97.50 86 GLN A C 1
ATOM 653 O O . GLN A 1 86 ? 5.689 -1.872 -6.263 1.00 97.50 86 GLN A O 1
ATOM 658 N N . LEU A 1 87 ? 6.078 -2.479 -8.395 1.00 97.75 87 LEU A N 1
ATOM 659 C CA . LEU A 1 87 ? 4.788 -3.142 -8.587 1.00 97.75 87 LEU A CA 1
ATOM 660 C C . LEU A 1 87 ? 4.660 -4.372 -7.687 1.00 97.75 87 LEU A C 1
ATOM 662 O O . LEU A 1 87 ? 3.637 -4.529 -7.024 1.00 97.75 87 LEU A O 1
ATOM 666 N N . ASN A 1 88 ? 5.706 -5.196 -7.598 1.00 97.62 88 ASN A N 1
ATOM 667 C CA . ASN A 1 88 ?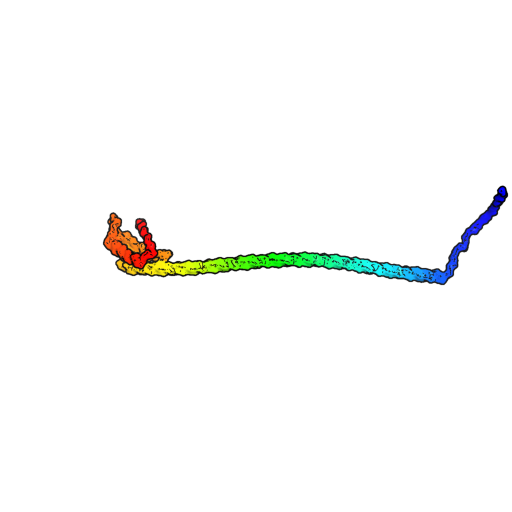 5.724 -6.358 -6.709 1.00 97.62 88 ASN A CA 1
ATOM 668 C C . ASN A 1 88 ? 5.603 -5.951 -5.234 1.00 97.62 88 ASN A C 1
ATOM 670 O O . ASN A 1 88 ? 4.819 -6.539 -4.487 1.00 97.62 88 ASN A O 1
ATOM 674 N N . GLN A 1 89 ? 6.328 -4.914 -4.807 1.00 97.56 89 GLN A N 1
ATOM 675 C CA . GLN A 1 89 ? 6.231 -4.390 -3.442 1.00 97.56 89 GLN A CA 1
ATOM 676 C C . GLN A 1 89 ? 4.824 -3.867 -3.133 1.00 97.56 89 GLN A C 1
ATOM 678 O O . GLN A 1 89 ? 4.257 -4.200 -2.092 1.00 97.56 89 GLN A O 1
ATOM 683 N N . THR A 1 90 ? 4.237 -3.108 -4.059 1.00 97.62 90 THR A N 1
ATOM 684 C CA . THR A 1 90 ? 2.890 -2.546 -3.904 1.00 97.62 90 THR A CA 1
ATOM 685 C C . THR A 1 90 ? 1.830 -3.648 -3.870 1.00 97.62 90 THR A C 1
ATOM 687 O O . THR A 1 90 ? 0.926 -3.606 -3.037 1.00 97.62 90 THR A O 1
ATOM 690 N N . ALA A 1 91 ? 1.952 -4.674 -4.717 1.00 97.88 91 ALA A N 1
ATOM 691 C CA . ALA A 1 91 ? 1.058 -5.830 -4.711 1.00 97.88 91 ALA A CA 1
ATOM 692 C C . ALA A 1 91 ? 1.115 -6.588 -3.372 1.00 97.88 91 ALA A C 1
ATOM 694 O O . ALA A 1 91 ? 0.075 -6.932 -2.809 1.00 97.88 91 ALA A O 1
ATOM 695 N N . ASN A 1 92 ? 2.315 -6.780 -2.817 1.00 97.62 92 ASN A N 1
ATOM 696 C CA . ASN A 1 92 ? 2.492 -7.416 -1.510 1.00 97.62 92 ASN A CA 1
ATOM 697 C C . ASN A 1 92 ? 1.869 -6.588 -0.375 1.00 97.62 92 ASN A C 1
ATOM 699 O O . ASN A 1 92 ? 1.134 -7.133 0.448 1.00 97.62 92 ASN A O 1
ATOM 703 N N . GLN A 1 93 ? 2.101 -5.273 -0.357 1.00 97.69 93 GLN A N 1
ATOM 704 C CA . GLN A 1 93 ? 1.498 -4.365 0.627 1.00 97.69 93 GLN A CA 1
ATOM 705 C C . GLN A 1 93 ? -0.030 -4.335 0.528 1.00 97.69 93 GLN A C 1
ATOM 707 O O . GLN A 1 93 ? -0.724 -4.308 1.548 1.00 97.69 93 GLN A O 1
ATOM 712 N N . LEU A 1 94 ? -0.570 -4.375 -0.693 1.00 97.81 94 LEU A N 1
ATOM 713 C CA . LEU A 1 94 ? -2.008 -4.415 -0.927 1.00 97.81 94 LEU A CA 1
ATOM 714 C C . LEU A 1 94 ? -2.623 -5.708 -0.383 1.00 97.81 94 LEU A C 1
ATOM 716 O O . LEU A 1 94 ? -3.654 -5.653 0.288 1.00 97.81 94 LEU A O 1
ATOM 720 N N . ASN A 1 95 ? -1.978 -6.854 -0.614 1.00 97.62 95 ASN A N 1
ATOM 721 C CA . ASN A 1 95 ? -2.433 -8.142 -0.089 1.00 97.62 95 ASN A CA 1
ATOM 722 C C . ASN A 1 95 ? -2.430 -8.163 1.446 1.00 97.62 95 ASN A C 1
ATOM 724 O O . ASN A 1 95 ? -3.450 -8.489 2.051 1.00 97.62 95 ASN A O 1
ATOM 728 N N . GLN A 1 96 ? -1.343 -7.711 2.078 1.00 97.75 96 GLN A N 1
ATOM 729 C CA . GLN A 1 96 ? -1.251 -7.608 3.542 1.00 97.75 96 GLN A CA 1
ATOM 730 C C . GLN A 1 96 ? -2.324 -6.680 4.128 1.00 97.75 96 GLN A C 1
ATOM 732 O O . GLN A 1 96 ? -2.963 -6.989 5.139 1.00 97.75 96 GLN A O 1
ATOM 737 N N . THR A 1 97 ? -2.555 -5.539 3.475 1.00 97.69 97 THR A N 1
ATOM 738 C CA . THR A 1 97 ? -3.585 -4.581 3.892 1.00 97.69 97 THR A CA 1
ATOM 739 C C . THR A 1 97 ? -4.978 -5.193 3.773 1.00 97.69 97 THR A C 1
ATOM 741 O O . THR A 1 97 ? -5.786 -5.068 4.691 1.00 97.69 97 THR A O 1
ATOM 744 N N . LYS A 1 98 ? -5.258 -5.903 2.676 1.00 97.88 98 LYS A N 1
ATOM 745 C CA . LYS A 1 98 ? -6.537 -6.583 2.449 1.00 97.88 98 LYS A CA 1
ATOM 746 C C . LYS A 1 98 ? -6.813 -7.644 3.515 1.00 97.88 98 LYS A C 1
ATOM 748 O O . LYS A 1 98 ? -7.914 -7.671 4.061 1.00 97.88 98 LYS A O 1
ATOM 753 N N . GLU A 1 99 ? -5.821 -8.469 3.843 1.00 97.88 99 GLU A N 1
ATOM 754 C CA . GLU A 1 99 ? -5.924 -9.468 4.914 1.00 97.88 99 GLU A CA 1
ATOM 755 C C . GLU A 1 99 ? -6.193 -8.809 6.272 1.00 97.88 99 GLU A C 1
ATOM 757 O O . GLU A 1 99 ? -7.102 -9.217 6.996 1.00 97.88 99 GLU A O 1
ATOM 762 N N . THR A 1 100 ? -5.465 -7.735 6.585 1.00 97.88 100 THR A N 1
ATOM 763 C CA . THR A 1 100 ? -5.646 -6.976 7.830 1.00 97.88 100 THR A CA 1
ATOM 764 C C . THR A 1 100 ? -7.057 -6.393 7.930 1.00 97.88 100 THR A C 1
ATOM 766 O O . THR A 1 100 ? -7.715 -6.529 8.962 1.00 97.88 100 THR A O 1
ATOM 769 N N . VAL A 1 101 ? -7.559 -5.778 6.855 1.00 98.06 101 VAL A N 1
ATOM 770 C CA . VAL A 1 101 ? -8.919 -5.223 6.809 1.00 98.06 101 VAL A CA 1
ATOM 771 C C . VAL A 1 101 ? -9.963 -6.326 6.974 1.00 98.06 101 VAL A C 1
ATOM 773 O O . VAL A 1 101 ? -10.916 -6.151 7.732 1.00 98.06 101 VAL A O 1
ATOM 776 N N . GLN A 1 102 ? -9.773 -7.481 6.334 1.00 98.06 102 GLN A N 1
ATOM 777 C CA . GLN A 1 102 ? -10.685 -8.615 6.470 1.00 98.06 102 GLN A CA 1
ATOM 778 C C . GLN A 1 102 ? -10.737 -9.135 7.915 1.00 98.06 102 GLN A C 1
ATOM 780 O O . GLN A 1 102 ? -11.826 -9.351 8.452 1.00 98.06 102 GLN A O 1
ATOM 785 N N . GLN A 1 103 ? -9.586 -9.279 8.576 1.00 97.88 103 GLN A N 1
ATOM 786 C CA . GLN A 1 103 ? -9.516 -9.681 9.985 1.00 97.88 103 GLN A CA 1
ATOM 787 C C . GLN A 1 103 ? -10.187 -8.652 10.905 1.00 97.88 103 GLN A C 1
ATOM 789 O O . GLN A 1 103 ? -10.946 -9.015 11.807 1.00 97.88 103 GLN A O 1
ATOM 794 N N . GLN A 1 104 ? -9.954 -7.359 10.666 1.00 97.81 104 GLN A N 1
ATOM 795 C CA . GLN A 1 104 ? -10.605 -6.290 11.423 1.00 97.81 104 GLN A CA 1
ATOM 796 C C . GLN A 1 104 ? -12.122 -6.301 11.227 1.00 97.81 104 GLN A C 1
ATOM 798 O O . GLN A 1 104 ? -12.859 -6.160 12.201 1.00 97.81 104 GLN A O 1
ATOM 803 N N . GLN A 1 105 ? -12.604 -6.525 10.004 1.00 97.69 105 GLN A N 1
ATOM 804 C CA . GLN A 1 10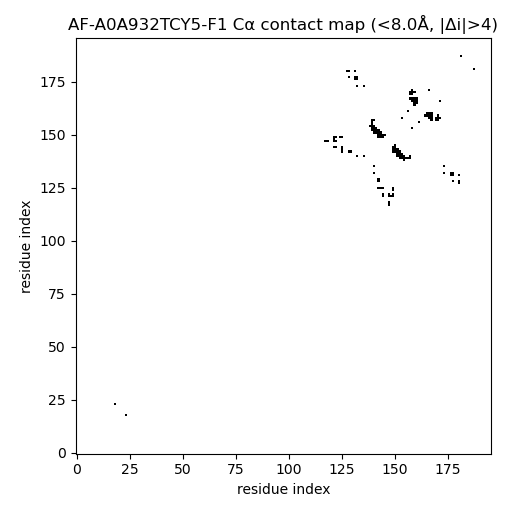5 ? -14.032 -6.607 9.713 1.00 97.69 105 GLN A CA 1
ATOM 805 C C . GLN A 1 105 ? -14.691 -7.788 10.435 1.00 97.69 105 GLN A C 1
ATOM 807 O O . GLN A 1 105 ? -15.738 -7.609 11.055 1.00 97.69 105 GLN A O 1
ATOM 812 N N . GLN A 1 106 ? -14.062 -8.966 10.424 1.00 97.88 106 GLN A N 1
ATOM 813 C CA . GLN A 1 106 ? -14.549 -10.135 11.165 1.00 97.88 106 GLN A CA 1
ATOM 814 C C . GLN A 1 106 ? -14.606 -9.863 12.670 1.00 97.88 106 GLN A C 1
ATOM 816 O O . GLN A 1 106 ? -15.619 -10.136 13.316 1.00 97.88 106 GLN A O 1
ATOM 821 N N . ARG A 1 107 ? -13.553 -9.258 13.231 1.00 97.38 107 ARG A N 1
ATOM 822 C CA . ARG A 1 107 ? -13.522 -8.879 14.648 1.00 97.38 107 ARG A CA 1
ATOM 823 C C . ARG A 1 107 ? -14.611 -7.862 14.987 1.00 97.38 107 ARG A C 1
ATOM 825 O O . ARG A 1 107 ? -15.267 -7.994 16.016 1.00 97.38 107 ARG A O 1
ATOM 832 N N . LEU A 1 108 ? -14.834 -6.865 14.132 1.00 98.12 108 LEU A N 1
ATOM 833 C CA . LEU A 1 108 ? -15.901 -5.879 14.316 1.00 98.12 108 LEU A CA 1
ATOM 834 C C . LEU A 1 108 ? -17.284 -6.530 14.283 1.00 98.12 108 LEU A C 1
ATOM 836 O O . LEU A 1 108 ? -18.101 -6.230 15.148 1.00 98.12 108 LEU A O 1
ATOM 840 N N . GLN A 1 109 ? -17.533 -7.450 13.350 1.00 97.81 109 GLN A N 1
ATOM 841 C CA . GLN A 1 109 ? -18.791 -8.199 13.287 1.00 97.81 109 GLN A CA 1
ATOM 842 C C . GLN A 1 109 ? -19.018 -9.033 14.554 1.00 97.81 109 GLN A C 1
ATOM 844 O O . GLN A 1 109 ? -20.107 -9.000 15.127 1.00 97.81 109 GLN A O 1
ATOM 849 N N . GLN A 1 110 ? -17.984 -9.722 15.045 1.00 97.38 110 GLN A N 1
ATOM 850 C CA . GLN A 1 110 ? -18.055 -10.468 16.304 1.00 97.38 110 GLN A CA 1
ATOM 851 C C . GLN A 1 110 ? -18.368 -9.549 17.491 1.00 97.38 110 GLN A C 1
ATOM 853 O O . GLN A 1 110 ? -19.272 -9.837 18.272 1.00 97.38 110 GLN A O 1
ATOM 858 N N . LEU A 1 111 ? -17.676 -8.411 17.607 1.00 97.38 111 LEU A N 1
ATOM 859 C CA . LEU A 1 111 ? -17.920 -7.440 18.677 1.00 97.38 111 LEU A CA 1
ATOM 860 C C . LEU A 1 111 ? -19.329 -6.844 18.604 1.00 97.38 111 LEU A C 1
ATOM 862 O O . LEU A 1 111 ? -19.985 -6.706 19.633 1.00 97.38 111 LEU A O 1
ATOM 866 N N . GLN A 1 112 ? -19.821 -6.525 17.407 1.00 96.19 112 GLN A N 1
ATOM 867 C CA . GLN A 1 112 ? -21.190 -6.046 17.210 1.00 96.19 112 GLN A CA 1
ATOM 868 C C . GLN A 1 112 ? -22.220 -7.096 17.635 1.00 96.19 112 GLN A C 1
ATOM 870 O O . GLN A 1 112 ? -23.184 -6.749 18.317 1.00 96.19 112 GLN A O 1
ATOM 875 N N . SER A 1 113 ? -21.994 -8.369 17.300 1.00 96.81 113 SER A N 1
ATOM 876 C CA . SER A 1 113 ? -22.851 -9.477 17.733 1.00 96.81 113 SER A CA 1
ATOM 877 C C . SER A 1 113 ? -22.865 -9.621 19.256 1.00 96.81 113 SER A C 1
ATOM 879 O O . SER A 1 113 ? -23.936 -9.714 19.853 1.00 96.81 113 SER A O 1
ATOM 881 N N . LEU A 1 114 ? -21.695 -9.583 19.901 1.00 95.44 114 LEU A N 1
ATOM 882 C CA . LEU A 1 114 ? -21.587 -9.663 21.361 1.00 95.44 114 LEU A CA 1
ATOM 883 C C . LEU A 1 114 ? -22.269 -8.473 22.050 1.00 95.44 114 LEU A C 1
ATOM 885 O O . LEU A 1 114 ? -23.001 -8.658 23.019 1.00 95.44 114 LEU A O 1
ATOM 889 N N . LEU A 1 115 ? -22.096 -7.256 21.526 1.00 93.38 115 LEU A N 1
ATOM 890 C CA . LEU A 1 115 ? -22.771 -6.061 22.041 1.00 93.38 115 LEU A CA 1
ATOM 891 C C . LEU A 1 115 ? -24.291 -6.132 21.861 1.00 93.38 115 LEU A C 1
ATOM 893 O O . LEU A 1 115 ? -25.034 -5.702 22.744 1.00 93.38 115 LEU A O 1
ATOM 897 N N . ALA A 1 116 ? -24.770 -6.661 20.733 1.00 93.62 116 ALA A N 1
ATOM 898 C CA . ALA A 1 116 ? -26.196 -6.866 20.501 1.00 93.62 116 ALA A CA 1
ATOM 899 C C . ALA A 1 116 ? -26.773 -7.888 21.492 1.00 93.62 116 ALA A C 1
ATOM 901 O O . ALA A 1 116 ? -27.799 -7.621 22.117 1.00 93.62 116 ALA A O 1
ATOM 902 N N . GLN A 1 117 ? -26.075 -9.005 21.706 1.00 92.69 117 GLN A N 1
ATOM 903 C CA . GLN A 1 117 ? -26.458 -10.014 22.691 1.00 92.69 117 GLN A CA 1
ATOM 904 C C . GLN A 1 117 ? -26.487 -9.438 24.113 1.00 92.69 117 GLN A C 1
ATOM 906 O O . GLN A 1 117 ? -27.477 -9.613 24.822 1.00 92.69 117 GLN A O 1
ATOM 911 N N . GLN A 1 118 ? -25.457 -8.683 24.506 1.00 91.06 118 GLN A N 1
ATOM 912 C CA . GLN A 1 118 ? -25.406 -8.012 25.806 1.00 91.06 118 GLN A CA 1
ATOM 913 C C . GLN A 1 118 ? -26.572 -7.030 25.979 1.00 91.06 118 GLN A C 1
ATOM 915 O O . GLN A 1 118 ? -27.204 -6.987 27.036 1.00 91.06 118 GLN A O 1
ATOM 920 N N . ARG A 1 119 ? -26.899 -6.249 24.940 1.00 90.25 119 ARG A N 1
ATOM 921 C CA . ARG A 1 119 ? -28.049 -5.336 24.967 1.00 90.25 119 ARG A CA 1
ATOM 922 C C . ARG A 1 119 ? -29.354 -6.088 25.194 1.00 90.25 119 ARG A C 1
ATOM 924 O O . ARG A 1 119 ? -30.098 -5.693 26.087 1.00 90.25 119 ARG A O 1
ATOM 931 N N . LEU A 1 120 ? -29.592 -7.175 24.460 1.00 91.75 120 LEU A N 1
ATOM 932 C CA . LEU A 1 120 ? -30.790 -8.003 24.622 1.00 91.75 120 LEU A CA 1
ATOM 933 C C . LEU A 1 120 ? -30.902 -8.580 26.038 1.00 91.75 120 LEU A C 1
ATOM 935 O O . LEU A 1 120 ? -31.962 -8.485 26.652 1.00 91.75 120 LEU A O 1
ATOM 939 N N . GLN A 1 121 ? -29.809 -9.114 26.584 1.00 90.50 121 GLN A N 1
ATOM 940 C CA . GLN A 1 121 ? -29.780 -9.642 27.951 1.00 90.50 121 GLN A CA 1
ATOM 941 C C . GLN A 1 121 ? -30.062 -8.551 28.991 1.00 90.50 121 GLN A C 1
ATOM 943 O O . GLN A 1 121 ? -30.894 -8.737 29.878 1.00 90.50 121 GLN A O 1
ATOM 948 N N . SER A 1 122 ? -29.421 -7.387 28.859 1.00 90.50 122 SER A N 1
ATOM 949 C CA . SER A 1 122 ? -29.630 -6.269 29.784 1.00 90.50 122 SER A CA 1
ATOM 950 C C . SER A 1 122 ? -31.053 -5.704 29.721 1.00 90.50 122 SER A C 1
ATOM 952 O O . SER A 1 122 ? -31.608 -5.343 30.756 1.00 90.50 122 SER A O 1
ATOM 954 N N . GLU A 1 123 ? -31.672 -5.671 28.538 1.00 91.56 123 GLU A N 1
ATOM 955 C CA . GLU A 1 123 ? -33.058 -5.226 28.379 1.00 91.56 123 GLU A CA 1
ATOM 956 C C . GLU A 1 123 ? -34.043 -6.243 28.963 1.00 91.56 123 GLU A C 1
ATOM 958 O O . GLU A 1 123 ? -34.975 -5.864 29.673 1.00 91.56 123 GLU A O 1
ATOM 963 N N . ALA A 1 124 ? -33.799 -7.540 28.756 1.00 91.06 124 ALA A N 1
ATOM 964 C CA . ALA A 1 124 ? -34.583 -8.594 29.391 1.00 91.06 124 ALA A CA 1
ATOM 965 C C . ALA A 1 124 ? -34.504 -8.503 30.924 1.00 91.06 124 ALA A C 1
ATOM 967 O O . ALA A 1 124 ? -35.528 -8.595 31.603 1.00 91.06 124 ALA A O 1
ATOM 968 N N . LEU A 1 125 ? -33.312 -8.261 31.480 1.00 90.25 125 LEU A N 1
ATOM 969 C CA . LEU A 1 125 ? -33.136 -8.052 32.916 1.00 90.25 125 LEU A CA 1
ATOM 970 C C . LEU A 1 125 ? -33.874 -6.798 33.400 1.00 90.25 125 LEU A C 1
ATOM 972 O O . LEU A 1 125 ? -34.611 -6.869 34.382 1.00 90.25 125 LEU A O 1
ATOM 976 N N . ARG A 1 126 ? -33.734 -5.666 32.696 1.00 91.44 126 ARG A N 1
ATOM 977 C CA . ARG A 1 126 ? -34.452 -4.420 33.005 1.00 91.44 126 ARG A CA 1
ATOM 978 C C . ARG A 1 126 ? -35.963 -4.647 33.036 1.00 91.44 126 ARG A C 1
ATOM 980 O O . ARG A 1 126 ? -36.625 -4.179 33.957 1.00 91.44 126 ARG A O 1
ATOM 987 N N . SER A 1 127 ? -36.503 -5.377 32.059 1.00 91.12 127 SER A N 1
ATOM 988 C CA . SER A 1 127 ? -37.930 -5.697 31.981 1.00 91.12 127 SER A CA 1
ATOM 989 C C . SER A 1 127 ? -38.391 -6.575 33.148 1.00 91.12 127 SER A C 1
ATOM 991 O O . SER A 1 127 ? -39.389 -6.238 33.781 1.00 91.12 127 SER A O 1
ATOM 993 N N . LYS A 1 128 ? -37.641 -7.630 33.505 1.00 89.75 128 LYS A N 1
ATOM 994 C CA . LYS A 1 128 ? -37.941 -8.468 34.683 1.00 89.75 128 LYS A CA 1
ATOM 995 C C . LYS A 1 128 ? -37.920 -7.659 35.986 1.00 89.75 128 LYS A C 1
ATOM 997 O O . LYS A 1 128 ? -38.806 -7.818 36.820 1.00 89.75 128 LYS A O 1
ATOM 1002 N N . MET A 1 129 ? -36.932 -6.775 36.142 1.00 87.94 129 MET A N 1
ATOM 1003 C CA . MET A 1 129 ? -36.813 -5.883 37.301 1.00 87.94 129 MET A CA 1
ATOM 1004 C C . MET A 1 129 ? -37.980 -4.89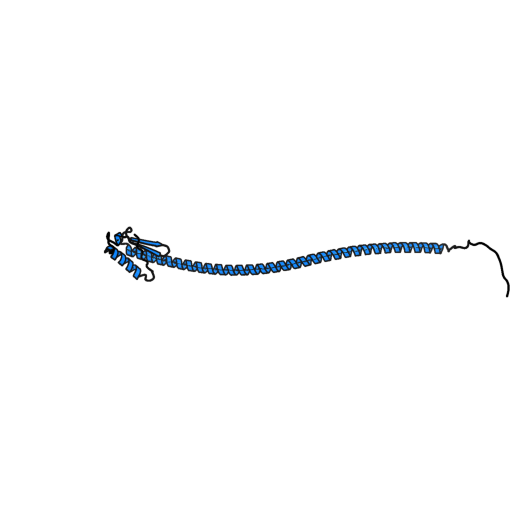7 37.373 1.00 87.94 129 MET A C 1
ATOM 1006 O O . MET A 1 129 ? -38.571 -4.719 38.432 1.00 87.94 129 MET A O 1
ATOM 1010 N N . ALA A 1 130 ? -38.347 -4.282 36.247 1.00 88.12 130 ALA A N 1
ATOM 1011 C CA . ALA A 1 130 ? -39.478 -3.364 36.185 1.00 88.12 130 ALA A CA 1
ATOM 1012 C C . ALA A 1 130 ? -40.807 -4.062 36.522 1.00 88.12 130 ALA A C 1
ATOM 1014 O O . ALA A 1 130 ? -41.613 -3.496 37.256 1.00 88.12 130 ALA A O 1
ATOM 1015 N N . GLU A 1 131 ? -41.024 -5.293 36.045 1.00 89.19 131 GLU A N 1
ATOM 1016 C CA . GLU A 1 131 ? -42.250 -6.047 36.337 1.00 89.19 131 GLU A CA 1
ATOM 1017 C C . GLU A 1 131 ? -42.343 -6.439 37.819 1.00 89.19 131 GLU A C 1
ATOM 1019 O O . GLU A 1 131 ? -43.378 -6.225 38.447 1.00 89.19 131 GLU A O 1
ATOM 1024 N N . ALA A 1 132 ? -41.247 -6.919 38.419 1.00 86.44 132 ALA A N 1
ATOM 1025 C CA . ALA A 1 132 ? -41.215 -7.263 39.844 1.00 86.44 132 ALA A CA 1
ATOM 1026 C C . ALA A 1 132 ? -41.464 -6.053 40.767 1.00 86.44 132 ALA A C 1
ATOM 1028 O O . ALA A 1 132 ? -41.916 -6.215 41.902 1.00 86.44 132 ALA A O 1
ATOM 1029 N N . LEU A 1 133 ? -41.182 -4.840 40.281 1.00 84.69 133 LEU A N 1
ATOM 1030 C CA . LEU A 1 133 ? -41.224 -3.599 41.060 1.00 84.69 133 LEU A CA 1
ATOM 1031 C C . LEU A 1 133 ? -42.392 -2.676 40.683 1.00 84.69 133 LEU A C 1
ATOM 1033 O O . LEU A 1 133 ? -42.520 -1.588 41.240 1.00 84.69 133 LEU A O 1
ATOM 1037 N N . LYS A 1 134 ? -43.300 -3.126 39.811 1.00 83.44 134 LYS A N 1
ATOM 1038 C CA . LYS A 1 134 ? -44.481 -2.383 39.334 1.00 83.44 134 LYS A CA 1
ATOM 1039 C C . LYS A 1 134 ? -45.441 -1.921 40.442 1.00 83.44 134 LYS A C 1
ATOM 1041 O O . LYS A 1 134 ? -46.256 -1.033 40.219 1.00 83.44 134 LYS A O 1
ATOM 1046 N N . GLY A 1 135 ? -45.349 -2.514 41.634 1.00 80.62 135 GLY A N 1
ATOM 1047 C CA . GLY A 1 135 ? -46.138 -2.139 42.813 1.00 80.62 135 GLY A CA 1
ATOM 1048 C C . GLY A 1 135 ? -45.598 -0.947 43.616 1.00 80.62 135 GLY A C 1
ATOM 1049 O O . GLY A 1 135 ? -46.232 -0.564 44.596 1.00 80.62 135 GLY A O 1
ATOM 1050 N N . PHE A 1 136 ? -44.448 -0.375 43.242 1.00 82.25 136 PHE A N 1
ATOM 1051 C CA . PHE A 1 136 ? -43.843 0.776 43.922 1.00 82.25 136 PHE A CA 1
ATOM 1052 C C . PHE A 1 136 ? -44.039 2.073 43.127 1.00 82.25 136 PHE A C 1
ATOM 1054 O O . PHE A 1 136 ? -44.161 2.063 41.903 1.00 82.25 136 PHE A O 1
ATOM 1061 N N . ASN A 1 137 ? -44.074 3.207 43.830 1.00 79.56 137 ASN A N 1
ATOM 1062 C CA . ASN A 1 137 ? -44.196 4.524 43.207 1.00 79.56 137 ASN A CA 1
ATOM 1063 C C . ASN A 1 137 ? -42.922 4.858 42.408 1.00 79.56 137 ASN A C 1
ATOM 1065 O O . ASN A 1 137 ? -41.812 4.671 42.904 1.00 79.56 137 ASN A O 1
ATOM 1069 N N . SER A 1 138 ? -43.074 5.419 41.205 1.00 78.38 138 SER A N 1
ATOM 1070 C CA . SER A 1 138 ? -41.967 5.851 40.339 1.00 78.38 138 SER A CA 1
ATOM 1071 C C . SER A 1 138 ? -41.057 6.922 40.955 1.00 78.38 138 SER A C 1
ATOM 1073 O O . SER A 1 138 ? -39.912 7.066 40.533 1.00 78.38 138 SER A O 1
ATOM 1075 N N . ASN A 1 139 ? -41.548 7.678 41.943 1.00 81.38 139 ASN A N 1
ATOM 1076 C CA . ASN A 1 139 ? -40.743 8.651 42.690 1.00 81.38 139 ASN A CA 1
ATOM 1077 C C . ASN A 1 139 ? -39.814 7.979 43.711 1.00 81.38 139 ASN A C 1
ATOM 1079 O O . ASN A 1 139 ? -38.767 8.529 44.054 1.00 81.38 139 ASN A O 1
ATOM 1083 N N . ASP A 1 140 ? -40.195 6.791 44.176 1.00 82.00 140 ASP A N 1
ATOM 1084 C CA . ASP A 1 140 ? -39.485 6.040 45.206 1.00 82.00 140 ASP A CA 1
ATOM 1085 C C . ASP A 1 140 ? -38.578 4.952 44.628 1.00 82.00 140 ASP A C 1
ATOM 1087 O O . ASP A 1 140 ? -37.608 4.544 45.266 1.00 82.00 140 ASP A O 1
ATOM 1091 N N . LEU A 1 141 ? -38.865 4.494 43.409 1.00 87.31 141 LEU A N 1
ATOM 1092 C CA . LEU A 1 141 ? -38.107 3.450 42.742 1.00 87.31 141 LEU A CA 1
ATOM 1093 C C . LEU A 1 141 ? -38.065 3.688 41.233 1.00 87.31 141 LEU A C 1
ATOM 1095 O O . LEU A 1 141 ? -39.096 3.907 40.599 1.00 87.31 141 LEU A O 1
ATOM 1099 N N . SER A 1 142 ? -36.879 3.579 40.632 1.00 87.94 142 SER A N 1
ATOM 1100 C CA . SER A 1 142 ? -36.741 3.590 39.174 1.00 87.94 142 SER A CA 1
ATOM 1101 C C . SER A 1 142 ? -35.742 2.554 38.669 1.00 87.94 142 SER A C 1
ATOM 1103 O O . SER A 1 142 ? -34.729 2.267 39.304 1.00 87.94 142 SER A O 1
ATOM 1105 N N . VAL A 1 143 ? -36.043 1.980 37.501 1.00 90.94 143 VAL A N 1
ATOM 1106 C CA . VAL A 1 143 ? -35.196 0.999 36.814 1.00 90.94 143 VAL A CA 1
ATOM 1107 C C . VAL A 1 143 ? -34.853 1.544 35.434 1.00 90.94 143 VAL A C 1
ATOM 1109 O O . VAL A 1 143 ? -35.737 1.759 34.605 1.00 90.94 143 VAL A O 1
ATOM 1112 N N . THR A 1 144 ? -33.569 1.764 35.171 1.00 89.94 144 THR A N 1
ATOM 1113 C CA . THR A 1 144 ? -33.067 2.290 33.894 1.00 89.94 144 THR A CA 1
ATOM 1114 C C . THR A 1 144 ? -31.963 1.398 33.342 1.00 89.94 144 THR A C 1
ATOM 1116 O O . THR A 1 144 ? -31.349 0.625 34.072 1.00 89.94 144 THR A O 1
ATOM 1119 N N . GLN A 1 145 ? -31.713 1.468 32.037 1.00 87.94 145 GLN A N 1
ATOM 1120 C CA . GLN A 1 145 ? -30.642 0.719 31.384 1.00 87.94 145 GLN A CA 1
ATOM 1121 C C . GLN A 1 145 ? -29.705 1.703 30.685 1.00 87.94 145 GLN A C 1
ATOM 1123 O O . GLN A 1 145 ? -30.145 2.600 29.969 1.00 87.94 145 GLN A O 1
ATOM 1128 N N . LYS A 1 146 ? -28.398 1.547 30.909 1.00 89.00 146 LYS A N 1
ATOM 1129 C CA . LYS A 1 146 ? -27.362 2.368 30.277 1.00 89.00 146 LYS A CA 1
ATOM 1130 C C . LYS A 1 146 ? -26.112 1.527 30.052 1.00 89.00 146 LYS A C 1
ATOM 1132 O O . LYS A 1 146 ? -25.639 0.854 30.960 1.00 89.00 146 LYS A O 1
ATOM 1137 N N . ASN A 1 147 ? -25.569 1.570 28.836 1.00 85.44 147 ASN A N 1
ATOM 1138 C CA . ASN A 1 147 ? -24.333 0.869 28.457 1.00 85.44 147 ASN A CA 1
ATOM 1139 C C . ASN A 1 147 ? -24.337 -0.639 28.791 1.00 85.44 147 ASN A C 1
ATOM 1141 O O . ASN A 1 147 ? -23.338 -1.170 29.267 1.00 85.44 147 ASN A O 1
ATOM 1145 N N . GLY A 1 148 ? -25.472 -1.322 28.594 1.00 84.44 148 GLY A N 1
ATOM 1146 C CA . GLY A 1 148 ? -25.609 -2.753 28.904 1.00 84.44 148 GLY A CA 1
ATOM 1147 C C . GLY A 1 148 ? -25.698 -3.079 30.401 1.00 84.44 148 GLY A C 1
ATOM 1148 O O . GLY A 1 148 ? -25.728 -4.251 30.760 1.00 84.44 148 GLY A O 1
ATOM 1149 N N . LYS A 1 149 ? -25.761 -2.065 31.272 1.00 88.94 149 LYS A N 1
ATOM 1150 C CA . LYS A 1 149 ? -25.968 -2.210 32.716 1.00 88.94 149 LYS A CA 1
ATOM 1151 C C . LYS A 1 149 ? -27.376 -1.766 33.093 1.00 88.94 149 LYS A C 1
ATOM 1153 O O . LYS A 1 149 ? -27.892 -0.791 32.540 1.00 88.94 149 LYS A O 1
ATOM 1158 N N . VAL A 1 150 ? -27.976 -2.474 34.043 1.00 91.69 150 VAL A N 1
ATOM 1159 C CA . VAL A 1 150 ? -29.267 -2.118 34.637 1.00 91.69 150 VAL A CA 1
ATOM 1160 C C . VAL A 1 150 ? -29.002 -1.365 35.935 1.00 91.69 150 VAL A C 1
ATOM 1162 O O . VAL A 1 150 ? -28.267 -1.843 36.792 1.00 91.69 150 VAL A O 1
ATOM 1165 N N . TYR A 1 151 ? -29.591 -0.182 36.060 1.00 91.56 151 TYR A N 1
ATOM 1166 C CA . TYR A 1 151 ? -29.503 0.685 37.224 1.00 91.56 151 TYR A CA 1
ATOM 1167 C C . TYR A 1 151 ? -30.847 0.677 37.936 1.00 91.56 151 TYR A C 1
ATOM 1169 O O . TYR A 1 151 ? -31.867 1.031 37.341 1.00 91.56 151 TYR A O 1
ATOM 1177 N N . VAL A 1 152 ? -30.833 0.298 39.209 1.00 91.31 152 VAL A N 1
ATOM 1178 C CA . VAL A 1 152 ? -31.996 0.374 40.091 1.00 91.31 152 VAL A CA 1
ATOM 1179 C C . VAL A 1 152 ? -31.723 1.463 41.117 1.00 91.31 152 VAL A C 1
ATOM 1181 O O . VAL A 1 152 ? -30.756 1.376 41.868 1.00 91.31 152 VAL A O 1
ATOM 1184 N N . ARG A 1 153 ? -32.568 2.492 41.142 1.00 91.19 153 ARG A N 1
ATOM 1185 C CA . ARG A 1 153 ? -32.536 3.548 42.153 1.00 91.19 153 ARG A CA 1
ATOM 1186 C C . ARG A 1 153 ? -33.664 3.308 43.143 1.00 91.19 153 ARG A C 1
ATOM 1188 O O . ARG A 1 153 ? -34.809 3.136 42.736 1.00 91.19 153 ARG A O 1
ATOM 1195 N N . LEU A 1 154 ? -33.324 3.357 44.424 1.00 90.31 154 LEU A N 1
ATOM 1196 C CA . LEU A 1 154 ? -34.248 3.300 45.553 1.00 90.31 154 LEU A CA 1
ATOM 1197 C C . LEU A 1 154 ? -34.140 4.634 46.303 1.00 90.31 154 LEU A C 1
ATOM 1199 O O . LEU A 1 154 ? -33.028 5.106 46.540 1.00 90.31 154 LEU A O 1
ATOM 1203 N N . SER A 1 155 ? -35.266 5.275 46.618 1.00 90.19 155 SER A N 1
ATOM 1204 C CA . SER A 1 155 ? -35.276 6.515 47.399 1.00 90.19 155 SER A CA 1
ATOM 1205 C C . SER A 1 155 ? -34.931 6.237 48.863 1.00 90.19 155 SER A C 1
ATOM 1207 O O . SER A 1 155 ? -35.221 5.165 49.399 1.00 90.19 155 SER A O 1
ATOM 1209 N N . GLU A 1 156 ? -34.335 7.225 49.529 1.00 89.25 156 GLU A N 1
ATOM 1210 C CA . GLU A 1 156 ? -34.063 7.148 50.966 1.00 89.25 156 GLU A CA 1
ATOM 1211 C C . GLU A 1 156 ? -35.360 6.943 51.758 1.00 89.25 156 GLU A C 1
ATOM 1213 O O . GLU A 1 156 ? -35.433 6.032 52.572 1.00 89.25 156 GLU A O 1
ATOM 1218 N N . ASN A 1 157 ? -36.417 7.696 51.435 1.00 87.06 157 ASN A N 1
ATOM 1219 C CA . ASN A 1 157 ? -37.727 7.595 52.090 1.00 87.06 157 ASN A CA 1
ATOM 1220 C C . ASN A 1 157 ? -38.369 6.202 51.967 1.00 87.06 157 ASN A C 1
ATOM 1222 O O . ASN A 1 157 ? -39.126 5.784 52.846 1.00 87.06 157 ASN A O 1
ATOM 1226 N N . LEU A 1 158 ? -38.095 5.483 50.873 1.00 86.56 158 LEU A N 1
ATOM 1227 C CA . LEU A 1 158 ? -38.562 4.111 50.695 1.00 86.56 158 LEU A CA 1
ATOM 1228 C C . LEU A 1 158 ? -37.832 3.152 51.635 1.00 86.56 158 LEU A C 1
ATOM 1230 O O . LEU A 1 158 ? -38.465 2.265 52.206 1.00 86.56 158 LEU A O 1
ATOM 1234 N N . LEU A 1 159 ? -36.518 3.324 51.789 1.00 89.31 159 LEU A N 1
ATOM 1235 C CA . LEU A 1 159 ? -35.662 2.402 52.531 1.00 89.31 159 LEU A CA 1
ATOM 1236 C C . LEU A 1 159 ? -35.618 2.703 54.031 1.00 89.31 159 LEU A C 1
ATOM 1238 O O . LEU A 1 159 ? -35.692 1.772 54.828 1.00 89.31 159 LEU A O 1
ATOM 1242 N N . PHE A 1 160 ? -35.544 3.970 54.427 1.00 90.44 160 PHE A N 1
ATOM 1243 C CA . PHE A 1 160 ? -35.168 4.386 55.773 1.00 90.44 160 PHE A CA 1
ATOM 1244 C C . PHE A 1 160 ? -36.179 5.372 56.378 1.00 90.44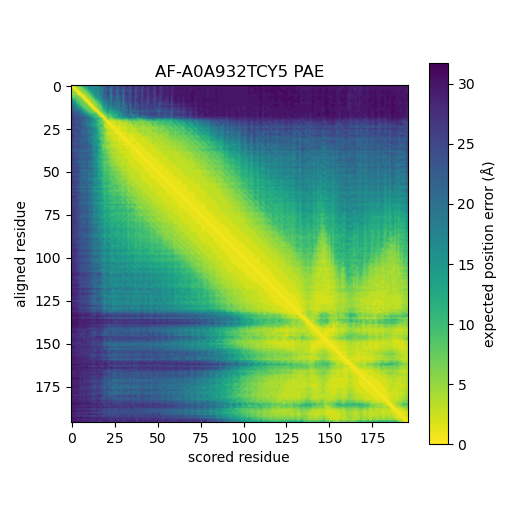 160 PHE A C 1
ATOM 1246 O O . PHE A 1 160 ? -36.640 6.294 55.706 1.00 90.44 160 PHE A O 1
ATOM 1253 N N . PRO A 1 161 ? -36.552 5.207 57.658 1.00 88.12 161 PRO A N 1
ATOM 1254 C CA . PRO A 1 161 ? -37.202 6.262 58.428 1.00 88.12 161 PRO A CA 1
ATOM 1255 C C . PRO A 1 161 ? -36.237 7.429 58.685 1.00 88.12 161 PRO A C 1
ATOM 1257 O O . PRO A 1 161 ? -35.028 7.228 58.784 1.00 88.12 161 PRO A O 1
ATOM 1260 N N . SER A 1 162 ? -36.773 8.636 58.883 1.00 87.06 162 SER A N 1
ATOM 1261 C CA . SER A 1 162 ? -35.960 9.816 59.209 1.00 87.06 162 SER A CA 1
ATOM 1262 C C . SER A 1 162 ? -35.054 9.564 60.424 1.00 87.06 162 SER A C 1
ATOM 1264 O O . SER A 1 162 ? -35.522 9.115 61.472 1.00 87.06 162 SER A O 1
ATOM 1266 N N . GLY A 1 163 ? -33.754 9.837 60.268 1.00 86.81 163 GLY A N 1
ATOM 1267 C CA . GLY A 1 163 ? -32.750 9.689 61.327 1.00 86.81 163 GLY A CA 1
ATOM 1268 C C . GLY A 1 163 ? -32.353 8.245 61.660 1.00 86.81 163 GLY A C 1
ATOM 1269 O O . GLY A 1 163 ? -31.694 8.025 62.673 1.00 86.81 163 GLY A O 1
ATOM 1270 N N . SER A 1 164 ? -32.740 7.260 60.845 1.00 87.50 164 SER A N 1
ATOM 1271 C CA . SER A 1 164 ? -32.443 5.845 61.079 1.00 87.50 164 SER A CA 1
ATOM 1272 C C . SER A 1 164 ? -31.758 5.205 59.875 1.00 87.50 164 SER A C 1
ATOM 1274 O O . SER A 1 164 ? -32.164 5.417 58.743 1.00 87.50 164 SER A O 1
ATOM 1276 N N . ALA A 1 165 ? -30.758 4.357 60.124 1.00 86.25 165 ALA A N 1
ATOM 1277 C CA . ALA A 1 165 ? -30.148 3.495 59.106 1.00 86.25 165 ALA A CA 1
ATOM 1278 C C . ALA A 1 165 ? -30.808 2.101 59.033 1.00 86.25 165 ALA A C 1
ATOM 1280 O O . ALA A 1 165 ? -30.346 1.222 58.307 1.00 86.25 165 ALA A O 1
ATOM 1281 N N . VAL A 1 166 ? -31.868 1.863 59.815 1.00 90.38 166 VAL A N 1
ATOM 1282 C CA . VAL A 1 166 ? -32.592 0.587 59.819 1.00 90.38 166 VAL A CA 1
ATOM 1283 C C . VAL A 1 166 ? -33.626 0.590 58.702 1.00 90.38 166 VAL A C 1
ATOM 1285 O O . VAL A 1 166 ? -34.473 1.482 58.636 1.00 90.38 166 VAL A O 1
ATOM 1288 N N . VAL A 1 167 ? -33.573 -0.431 57.845 1.00 91.38 167 VAL A N 1
ATOM 1289 C CA . VAL A 1 167 ? -34.504 -0.572 56.723 1.00 91.38 167 VAL A CA 1
ATOM 1290 C C . VAL A 1 167 ? -35.927 -0.781 57.246 1.00 91.38 167 VAL A C 1
ATOM 1292 O O . VAL A 1 167 ? -36.173 -1.648 58.085 1.00 91.38 167 VAL A O 1
ATOM 1295 N N . ASN A 1 168 ? -36.879 0.009 56.752 1.00 90.56 168 ASN A N 1
ATOM 1296 C CA . ASN A 1 168 ? -38.285 -0.106 57.133 1.00 90.56 168 ASN A CA 1
ATOM 1297 C C . ASN A 1 168 ? -38.968 -1.319 56.441 1.00 90.56 168 ASN A C 1
ATOM 1299 O O . ASN A 1 168 ? -38.437 -1.861 55.469 1.00 90.56 168 ASN A O 1
ATOM 1303 N N . PRO A 1 169 ? -40.175 -1.742 56.870 1.00 91.06 169 PRO A N 1
ATOM 1304 C CA . PRO A 1 169 ? -40.858 -2.898 56.275 1.00 91.06 169 PRO A CA 1
ATOM 1305 C C . PRO A 1 169 ? -41.126 -2.794 54.762 1.00 91.06 169 PRO A C 1
ATOM 1307 O O . PRO A 1 169 ? -41.074 -3.806 54.065 1.00 91.06 169 PRO A O 1
ATOM 1310 N N . LYS A 1 170 ? -41.381 -1.587 54.232 1.00 86.25 170 LYS A N 1
ATOM 1311 C CA . LYS A 1 170 ? -41.574 -1.368 52.786 1.00 86.25 170 LYS A CA 1
ATOM 1312 C C . LYS A 1 170 ? -40.262 -1.530 52.014 1.00 86.25 170 LYS A C 1
ATOM 1314 O O . LYS A 1 170 ? -40.263 -2.122 50.938 1.00 86.25 170 LYS A O 1
ATOM 1319 N N . GLY A 1 171 ? -39.155 -1.044 52.572 1.00 89.12 171 GLY A N 1
ATOM 1320 C CA . GLY A 1 171 ? -37.814 -1.236 52.032 1.00 89.12 171 GLY A CA 1
ATOM 1321 C C . GLY A 1 171 ? -37.409 -2.711 52.012 1.00 89.12 171 GLY A C 1
ATOM 1322 O O . GLY A 1 171 ? -36.866 -3.175 51.013 1.00 89.12 171 GLY A O 1
ATOM 1323 N N . ILE A 1 172 ? -37.749 -3.473 53.059 1.00 91.69 172 ILE A N 1
ATOM 1324 C CA . ILE A 1 172 ? -37.520 -4.927 53.105 1.00 91.69 172 ILE A CA 1
ATOM 1325 C C . ILE A 1 172 ? -38.291 -5.640 51.983 1.00 91.69 172 ILE A C 1
ATOM 1327 O O . ILE A 1 172 ? -37.703 -6.462 51.284 1.00 91.69 172 ILE A O 1
ATOM 1331 N N . ASP A 1 173 ? -39.567 -5.306 51.757 1.00 89.44 173 ASP A N 1
ATOM 1332 C CA . ASP A 1 173 ? -40.363 -5.888 50.661 1.00 89.44 173 ASP A CA 1
ATOM 1333 C C . ASP A 1 173 ? -39.780 -5.557 49.272 1.00 89.44 173 ASP A C 1
ATOM 1335 O O . ASP A 1 173 ? -39.667 -6.434 48.412 1.00 89.44 173 ASP A O 1
ATOM 1339 N N . ALA A 1 174 ? -39.340 -4.311 49.056 1.00 88.12 174 ALA A N 1
ATOM 1340 C CA . ALA A 1 174 ? -38.699 -3.898 47.804 1.00 88.12 174 ALA A CA 1
ATOM 1341 C C . ALA A 1 174 ? -37.391 -4.664 47.541 1.00 88.12 174 ALA A C 1
ATOM 1343 O O . ALA A 1 174 ? -37.171 -5.175 46.439 1.00 88.12 174 ALA A O 1
ATOM 1344 N N . LEU A 1 175 ? -36.541 -4.792 48.565 1.00 91.19 175 LEU A N 1
ATOM 1345 C CA . LEU A 1 175 ? -35.290 -5.546 48.489 1.00 91.19 175 LEU A CA 1
ATOM 1346 C C . LEU A 1 175 ? -35.534 -7.049 48.294 1.00 91.19 175 LEU A C 1
ATOM 1348 O O . LEU A 1 175 ? -34.812 -7.681 47.526 1.00 91.19 175 LEU A O 1
ATOM 1352 N N . ALA A 1 176 ? -36.570 -7.621 48.915 1.00 91.50 176 ALA A N 1
ATOM 1353 C CA . ALA A 1 176 ? -36.938 -9.024 48.731 1.00 91.50 176 ALA A CA 1
ATOM 1354 C C . ALA A 1 176 ? -37.374 -9.321 47.284 1.00 91.50 176 ALA A C 1
ATOM 1356 O O . ALA A 1 176 ? -36.953 -10.322 46.700 1.00 91.50 176 ALA A O 1
ATOM 1357 N N . LYS A 1 177 ? -38.155 -8.424 46.669 1.00 89.38 177 LYS A N 1
ATOM 1358 C CA . LYS A 1 177 ? -38.546 -8.526 45.251 1.00 89.38 177 LYS A CA 1
ATOM 1359 C C . LYS A 1 177 ? -37.347 -8.403 44.310 1.00 89.38 177 LYS A C 1
ATOM 1361 O O . LYS A 1 177 ? -37.241 -9.181 43.365 1.00 89.38 177 LYS A O 1
ATOM 1366 N N . LEU A 1 178 ? -36.417 -7.487 44.594 1.00 88.56 178 LEU A N 1
ATOM 1367 C CA . LEU A 1 178 ? -35.144 -7.389 43.868 1.00 88.56 178 LEU A CA 1
ATOM 1368 C C . LEU A 1 178 ? -34.325 -8.680 43.984 1.00 88.56 178 LEU A C 1
ATOM 1370 O O . LEU A 1 178 ? -33.867 -9.209 42.971 1.00 88.56 178 LEU A O 1
ATOM 1374 N N . ALA A 1 179 ? -34.190 -9.219 45.197 1.00 90.31 179 ALA A N 1
ATOM 1375 C CA . ALA A 1 179 ? -33.459 -10.455 45.453 1.00 90.31 179 ALA A CA 1
ATOM 1376 C C . ALA A 1 179 ? -34.056 -11.648 44.689 1.00 90.31 179 ALA A C 1
ATOM 1378 O O . ALA A 1 179 ? -33.312 -12.441 44.118 1.00 90.31 179 ALA A O 1
ATOM 1379 N N . ALA A 1 180 ? -35.387 -11.748 44.601 1.00 90.25 180 ALA A N 1
ATOM 1380 C CA . ALA A 1 180 ? -36.050 -12.801 43.834 1.00 90.25 180 ALA A CA 1
ATOM 1381 C C . ALA A 1 180 ? -35.681 -12.761 42.340 1.00 90.25 180 ALA A C 1
ATOM 1383 O O . ALA A 1 180 ? -35.409 -13.805 41.748 1.00 90.25 180 ALA A O 1
ATOM 1384 N N . VAL A 1 181 ? -35.617 -11.570 41.731 1.00 89.00 181 VAL A N 1
ATOM 1385 C CA . VAL A 1 181 ? -35.195 -11.432 40.326 1.00 89.00 181 VAL A CA 1
ATOM 1386 C C . VAL A 1 181 ? -33.703 -11.728 40.168 1.00 89.00 181 VAL A C 1
ATOM 1388 O O . VAL A 1 181 ? -33.325 -12.401 39.212 1.00 89.00 181 VAL A O 1
ATOM 1391 N N . LEU A 1 182 ? -32.851 -11.274 41.091 1.00 89.50 182 LEU A N 1
ATOM 1392 C CA . LEU A 1 182 ? -31.407 -11.537 41.045 1.00 89.50 182 LEU A CA 1
ATOM 1393 C C . LEU A 1 182 ? -31.085 -13.034 41.165 1.00 89.50 182 LEU A C 1
ATOM 1395 O O . LEU A 1 182 ? -30.298 -13.543 40.376 1.00 89.50 182 LEU A O 1
ATOM 1399 N N . ASN A 1 183 ? -31.766 -13.764 42.050 1.00 89.44 183 ASN A N 1
ATOM 1400 C CA . ASN A 1 183 ? -31.574 -15.211 42.226 1.00 89.44 183 ASN A CA 1
ATOM 1401 C C . ASN A 1 183 ? -31.943 -16.037 40.977 1.00 89.44 183 ASN A C 1
ATOM 1403 O O . ASN A 1 183 ? -31.480 -17.166 40.809 1.00 89.44 183 ASN A O 1
ATOM 1407 N N . LEU A 1 184 ? -32.783 -15.487 40.092 1.00 86.88 184 LEU A N 1
ATOM 1408 C CA . LEU A 1 184 ? -33.134 -16.099 38.806 1.00 86.88 184 LEU A CA 1
ATOM 1409 C C . LEU A 1 184 ? -32.132 -15.769 37.687 1.00 86.88 184 LEU A C 1
ATOM 1411 O O . LEU A 1 184 ? -32.214 -16.364 36.614 1.00 86.88 184 LEU A O 1
ATOM 1415 N N . ASN A 1 185 ? -31.213 -14.825 37.904 1.00 83.50 185 ASN A N 1
ATOM 1416 C CA . ASN A 1 185 ? -30.197 -14.405 36.937 1.00 83.50 185 ASN A CA 1
ATOM 1417 C C . ASN A 1 185 ? -28.823 -14.399 37.644 1.00 83.50 185 ASN A C 1
ATOM 1419 O O . ASN A 1 185 ? -28.284 -13.352 37.975 1.00 83.50 185 ASN A O 1
ATOM 1423 N N . ASN A 1 186 ? -28.268 -15.578 37.942 1.00 80.06 186 ASN A N 1
ATOM 1424 C CA . ASN A 1 186 ? -27.044 -15.721 38.759 1.00 80.06 186 ASN A CA 1
ATOM 1425 C C . ASN A 1 186 ? -25.745 -15.263 38.065 1.00 80.06 186 ASN A C 1
ATOM 1427 O O . ASN A 1 186 ? -24.668 -15.305 38.653 1.00 80.06 186 ASN A O 1
ATOM 1431 N N . ASP A 1 187 ? -25.834 -14.853 36.806 1.00 82.56 187 ASP A N 1
ATOM 1432 C CA . ASP A 1 187 ? -24.744 -14.376 35.963 1.00 82.56 187 ASP A CA 1
ATOM 1433 C C . ASP A 1 187 ? -24.500 -12.859 36.070 1.00 82.56 187 ASP A C 1
ATOM 1435 O O . ASP A 1 187 ? -23.545 -12.349 35.479 1.00 82.56 187 ASP A O 1
ATOM 1439 N N . VAL A 1 188 ? -25.313 -12.120 36.841 1.00 84.12 188 VAL A N 1
ATOM 1440 C CA . VAL A 1 188 ? -25.110 -10.678 37.059 1.00 84.12 188 VAL A CA 1
ATOM 1441 C C . VAL A 1 188 ? -24.257 -10.380 38.289 1.00 84.12 188 VAL A C 1
ATOM 1443 O O . VAL A 1 188 ? -24.567 -10.778 39.408 1.00 84.12 188 VAL A O 1
ATOM 1446 N N . ALA A 1 189 ? -23.218 -9.568 38.088 1.00 86.69 189 ALA A N 1
ATOM 1447 C CA . ALA A 1 189 ? -22.500 -8.918 39.176 1.00 86.69 189 ALA A CA 1
ATOM 1448 C C . ALA A 1 189 ? -23.304 -7.716 39.694 1.00 86.69 189 ALA A C 1
ATOM 1450 O O . ALA A 1 189 ? -23.723 -6.854 38.916 1.00 86.69 189 ALA A O 1
ATOM 1451 N N . VAL A 1 190 ? -23.484 -7.644 41.011 1.00 90.12 190 VAL A N 1
ATOM 1452 C CA . VAL A 1 190 ? -24.231 -6.573 41.677 1.00 90.12 190 VAL A CA 1
ATOM 1453 C C . VAL A 1 190 ? -23.251 -5.645 42.386 1.00 90.12 190 VAL A C 1
ATOM 1455 O O . VAL A 1 190 ? -22.426 -6.102 43.172 1.00 90.12 190 VAL A O 1
ATOM 1458 N N . ASN A 1 191 ? -23.356 -4.344 42.114 1.00 91.88 191 ASN A N 1
ATOM 1459 C CA . ASN A 1 191 ? -22.662 -3.301 42.865 1.00 91.88 191 ASN A CA 1
ATOM 1460 C C . ASN A 1 191 ? -23.694 -2.431 43.582 1.00 91.88 191 ASN A C 1
ATOM 1462 O O . ASN A 1 191 ? -24.711 -2.074 42.984 1.00 91.88 191 ASN A O 1
ATOM 1466 N N . ILE A 1 192 ? -23.431 -2.097 44.842 1.00 91.62 192 ILE A N 1
ATOM 1467 C CA . ILE A 1 192 ? -24.338 -1.310 45.679 1.00 91.62 192 ILE A CA 1
ATOM 1468 C C . ILE A 1 192 ? -23.613 -0.024 46.061 1.00 91.62 192 ILE A C 1
ATOM 1470 O O . ILE A 1 192 ? -22.542 -0.067 46.659 1.00 91.62 192 ILE A O 1
ATOM 1474 N N . GLU A 1 193 ? -24.208 1.114 45.715 1.00 90.19 193 GLU A N 1
ATOM 1475 C CA . GLU A 1 193 ? -23.667 2.443 45.994 1.00 90.19 193 GLU A CA 1
ATOM 1476 C C . GLU A 1 193 ? -24.704 3.259 46.772 1.00 90.19 193 GLU A C 1
ATOM 1478 O O . GLU A 1 193 ? -25.884 3.288 46.415 1.00 90.19 193 GLU A O 1
ATOM 1483 N N . GLY A 1 194 ? -24.261 3.901 47.853 1.00 89.06 194 GLY A N 1
ATOM 1484 C CA . GLY A 1 194 ? -25.057 4.852 48.623 1.00 89.06 194 GLY A CA 1
ATOM 1485 C C . GLY A 1 194 ? -24.649 6.281 48.279 1.00 89.06 194 GLY A C 1
ATOM 1486 O O . GLY A 1 194 ? -23.458 6.583 48.215 1.00 89.06 194 GLY A O 1
ATOM 1487 N N . HIS A 1 195 ? -25.631 7.156 48.078 1.00 84.75 195 HIS A N 1
ATOM 1488 C CA . HIS A 1 195 ? -25.420 8.588 47.873 1.00 84.75 195 HIS A CA 1
ATOM 1489 C C . HIS A 1 195 ? -26.199 9.370 48.931 1.00 84.75 195 HIS A C 1
ATOM 1491 O O . HIS A 1 195 ? -27.311 8.973 49.278 1.00 84.75 195 HIS A O 1
ATOM 1497 N N . THR A 1 196 ? -25.605 10.460 49.413 1.00 77.88 196 THR A N 1
ATOM 1498 C CA . THR A 1 196 ? -26.200 11.436 50.341 1.00 77.88 196 THR A CA 1
ATOM 1499 C C . THR A 1 196 ? -26.528 12.724 49.612 1.00 77.88 196 THR A C 1
ATOM 1501 O O . THR A 1 196 ? -25.644 13.161 48.836 1.00 77.88 196 THR A O 1
#

Sequence (196 aa):
MKRIIPFMAASILLFSSCVAKRVLKRSRAETAALRQDSTRLANQVNDLQANVSTLNSKVGNLNNQNNQLSNQNSQLGQKAATQADQLNQTANQLNQTKETVQQQQQRLQQLQSLLAQQRLQSEALRSKMAEALKGFNSNDLSVTQKNGKVYVRLSENLLFPSGSAVVNPKGIDALAKLAAVLNLNNDVAVNIEGHT